Protein AF-A0A7V1Q3M1-F1 (afdb_monomer_lite)

Sequence (193 aa):
MKNIEKQFYQMLEDAEREVWDALPPSQAHRLATRLFGNLRRRFALLRSEQAWMHLLKHAQRALRPAVQNAVQFFAETGDVDSSYRAFRHAFEHPAQWEPVTLSFPDACEQAACMWWSTGCTVREAVSFVARSACVSERTVWRKLRKLRNAELPLLLRLIEEEVDYEPLGVWVELEGEMFYITPPLLEFLFALP

Secondary structure (DSSP, 8-state):
-HHHHHHHHHHHHHHHHHHHHHS-HHHHHHHHHHHHHHHHHHHHT---HHHHHHHHHHHHHHHHHHHHHHHHHHHHH--HHHHHHHHHHHHH-GGG---TTS-SSSHHHHHHHHHHHH---HHHHHHHHHHHTT--HHHHHHHHHHIIIIIHHHHHHHHHH-TT--TT-EEEEETTEEEEE-HHHHHHHHH--

Radius of gyration: 18.69 Å; chains: 1; bounding box: 34×44×52 Å

Structure (mmCIF, N/CA/C/O backbone):
data_AF-A0A7V1Q3M1-F1
#
_entry.id   AF-A0A7V1Q3M1-F1
#
loop_
_atom_site.group_PDB
_atom_site.id
_atom_site.type_symbol
_atom_site.label_atom_id
_atom_site.label_alt_id
_atom_site.label_comp_id
_atom_site.label_asym_id
_atom_site.label_entity_id
_atom_site.label_seq_id
_atom_site.pdbx_PDB_ins_code
_atom_site.Cartn_x
_atom_site.Cartn_y
_atom_site.Cartn_z
_atom_site.occupancy
_atom_site.B_iso_or_equiv
_atom_site.auth_seq_id
_atom_site.auth_comp_id
_atom_site.auth_asym_id
_atom_site.auth_atom_id
_atom_site.pdbx_PDB_model_num
ATOM 1 N N . MET A 1 1 ? 16.805 -7.221 -26.935 1.00 62.97 1 MET A N 1
ATOM 2 C CA . MET A 1 1 ? 15.458 -6.651 -26.655 1.00 62.97 1 MET A CA 1
ATOM 3 C C . MET A 1 1 ? 14.304 -7.663 -26.627 1.00 62.97 1 MET A C 1
ATOM 5 O O . MET A 1 1 ? 13.820 -7.903 -25.531 1.00 62.97 1 MET A O 1
ATOM 9 N N . LYS A 1 2 ? 13.875 -8.297 -27.739 1.00 73.50 2 LYS A N 1
ATOM 10 C CA . LYS A 1 2 ? 12.662 -9.169 -27.771 1.00 73.50 2 LYS A CA 1
ATOM 11 C C . LYS A 1 2 ? 12.605 -10.260 -26.684 1.00 73.50 2 LYS A C 1
ATOM 13 O O . LYS A 1 2 ? 11.534 -10.597 -26.197 1.00 73.50 2 LYS A O 1
ATOM 18 N N . ASN A 1 3 ? 13.756 -10.812 -26.299 1.00 84.25 3 ASN A N 1
ATO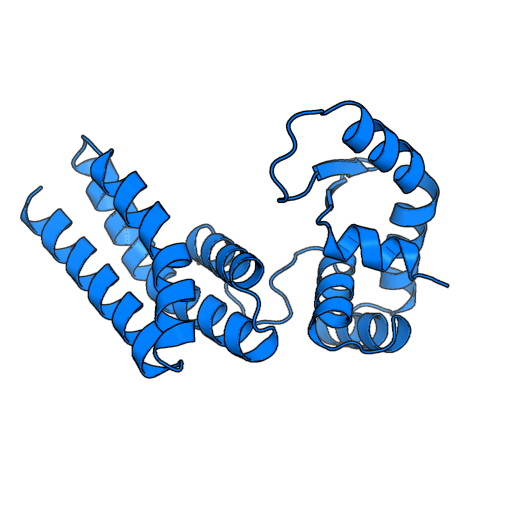M 19 C CA . ASN A 1 3 ? 13.828 -11.874 -25.292 1.00 84.25 3 ASN A CA 1
ATOM 20 C C . ASN A 1 3 ? 13.644 -11.349 -23.850 1.00 84.25 3 ASN A C 1
ATOM 22 O O . ASN A 1 3 ? 13.000 -12.001 -23.038 1.00 84.25 3 ASN A O 1
ATOM 26 N N . ILE A 1 4 ? 14.156 -10.148 -23.554 1.00 78.00 4 ILE A N 1
ATOM 27 C CA . ILE A 1 4 ? 14.012 -9.477 -22.246 1.00 78.00 4 ILE A CA 1
ATOM 28 C C . ILE A 1 4 ? 12.555 -9.066 -22.029 1.00 78.00 4 ILE A C 1
ATOM 30 O O . ILE A 1 4 ? 11.997 -9.274 -20.958 1.00 78.00 4 ILE A O 1
ATOM 34 N N . GLU A 1 5 ? 11.933 -8.533 -23.078 1.00 82.31 5 GLU A N 1
ATOM 35 C CA . GLU A 1 5 ? 10.519 -8.175 -23.087 1.00 82.31 5 GLU A CA 1
ATOM 36 C C . GLU A 1 5 ? 9.633 -9.399 -22.823 1.00 82.31 5 GLU A C 1
ATOM 38 O O . GLU A 1 5 ? 8.795 -9.373 -21.924 1.00 82.31 5 GLU A O 1
ATOM 43 N N . LYS A 1 6 ? 9.881 -10.511 -23.529 1.00 87.69 6 LYS A N 1
ATOM 44 C CA . LYS A 1 6 ? 9.151 -11.768 -23.319 1.00 87.69 6 LYS A CA 1
ATOM 45 C C . LYS A 1 6 ? 9.298 -12.297 -21.889 1.00 87.69 6 LYS A C 1
ATOM 47 O O . LYS A 1 6 ? 8.307 -12.698 -21.289 1.00 87.69 6 LYS A O 1
ATOM 52 N N . GLN A 1 7 ? 10.513 -12.290 -21.339 1.00 88.06 7 GLN A N 1
ATOM 53 C CA . GLN A 1 7 ? 10.755 -12.710 -19.954 1.00 88.06 7 GLN A CA 1
ATOM 54 C C . GLN A 1 7 ? 10.001 -11.835 -18.954 1.00 88.06 7 GLN A C 1
ATOM 56 O O . GLN A 1 7 ? 9.401 -12.345 -18.014 1.00 88.06 7 GLN A O 1
ATOM 61 N N . PHE A 1 8 ? 10.012 -10.522 -19.169 1.00 84.31 8 PHE A N 1
ATOM 62 C CA . PHE A 1 8 ? 9.339 -9.589 -18.286 1.00 84.31 8 PHE A CA 1
ATOM 63 C C . PHE A 1 8 ? 7.811 -9.771 -18.302 1.00 84.31 8 PHE A C 1
ATOM 65 O O . PHE A 1 8 ? 7.189 -9.840 -17.242 1.00 84.31 8 PHE A O 1
ATOM 72 N N . TYR A 1 9 ? 7.204 -9.899 -19.485 1.00 89.12 9 TYR A N 1
ATOM 73 C CA . TYR A 1 9 ? 5.763 -10.139 -19.582 1.00 89.12 9 TYR A CA 1
ATOM 74 C C . TYR A 1 9 ? 5.354 -11.488 -18.993 1.00 89.12 9 TYR A C 1
ATOM 76 O O . TYR A 1 9 ? 4.336 -11.539 -18.312 1.00 89.12 9 TYR A O 1
ATOM 84 N N . GLN A 1 10 ? 6.173 -12.535 -19.147 1.00 93.06 10 GLN A N 1
ATOM 85 C CA . GLN A 1 10 ? 5.924 -13.811 -18.472 1.00 93.06 10 GLN A CA 1
ATOM 86 C C . GLN A 1 10 ? 5.871 -13.637 -16.950 1.00 93.06 10 GLN A C 1
ATOM 88 O O . GLN A 1 10 ? 4.961 -14.138 -16.303 1.00 93.06 10 GLN A O 1
ATOM 93 N N . MET A 1 11 ? 6.801 -12.871 -16.373 1.00 87.81 11 MET A N 1
ATOM 94 C CA . MET A 1 11 ? 6.788 -12.607 -14.933 1.00 87.81 11 MET A CA 1
ATOM 95 C C . MET A 1 11 ? 5.564 -11.807 -14.485 1.00 87.81 11 MET A C 1
ATOM 97 O O . MET A 1 11 ? 5.060 -12.038 -13.389 1.00 87.81 11 MET A O 1
ATOM 101 N N . LEU A 1 12 ? 5.088 -10.863 -15.303 1.00 90.81 12 LEU A N 1
ATOM 102 C CA . LEU A 1 12 ? 3.836 -10.159 -15.023 1.00 90.81 12 LEU A CA 1
ATOM 103 C C . LEU A 1 12 ? 2.633 -11.098 -15.066 1.00 90.81 12 LEU A C 1
ATOM 105 O O . LEU A 1 12 ? 1.772 -10.983 -14.206 1.00 90.81 12 LEU A O 1
ATOM 109 N N . GLU A 1 13 ? 2.563 -11.995 -16.047 1.00 92.94 13 GLU A N 1
ATOM 110 C CA . GLU A 1 13 ? 1.482 -12.980 -16.155 1.00 92.94 13 GLU A CA 1
ATOM 111 C C . GLU A 1 13 ? 1.485 -13.950 -14.971 1.00 92.94 13 GLU A C 1
ATOM 113 O O . GLU A 1 13 ? 0.428 -14.233 -14.410 1.00 92.94 13 GLU A O 1
ATOM 118 N N . ASP A 1 14 ? 2.663 -14.415 -14.554 1.00 92.56 14 ASP A N 1
ATOM 119 C CA . ASP A 1 14 ? 2.804 -15.292 -13.392 1.00 92.56 14 ASP A CA 1
ATOM 120 C C . ASP A 1 14 ? 2.379 -14.564 -12.105 1.00 92.56 14 ASP A C 1
ATOM 122 O O . ASP A 1 14 ? 1.616 -15.107 -11.309 1.00 92.56 14 ASP A O 1
ATOM 126 N N . ALA A 1 15 ? 2.804 -13.309 -11.926 1.00 89.06 15 ALA A N 1
ATOM 127 C CA . ALA A 1 15 ? 2.428 -12.490 -10.774 1.00 89.06 15 ALA A CA 1
ATOM 128 C C . ALA A 1 15 ? 0.933 -12.119 -10.779 1.00 89.06 15 ALA A C 1
ATOM 130 O O . ALA A 1 15 ? 0.297 -12.058 -9.731 1.00 89.06 15 ALA A O 1
ATOM 131 N N . GLU A 1 16 ? 0.342 -11.898 -11.952 1.00 94.56 16 GLU A N 1
ATOM 132 C CA . GLU A 1 16 ? -1.096 -11.674 -12.090 1.00 94.56 16 GLU A CA 1
ATOM 133 C C . GLU A 1 16 ? -1.892 -12.934 -11.765 1.00 94.56 16 GLU A C 1
ATOM 135 O O . GLU A 1 16 ? -2.910 -12.841 -11.081 1.00 94.56 16 GLU A O 1
ATOM 140 N N . ARG A 1 17 ? -1.409 -14.114 -12.170 1.00 93.06 17 ARG A N 1
ATOM 141 C CA . ARG A 1 17 ? -2.026 -15.393 -11.803 1.00 93.06 17 ARG A CA 1
ATOM 142 C C . ARG A 1 17 ? -2.074 -15.589 -10.288 1.00 93.06 17 ARG A C 1
ATOM 144 O O . ARG A 1 17 ? -3.104 -16.023 -9.795 1.00 93.06 17 ARG A O 1
ATOM 151 N N . GLU A 1 18 ? -1.047 -15.170 -9.546 1.00 90.19 18 GLU A N 1
ATOM 152 C CA . GLU A 1 18 ? -1.084 -15.216 -8.074 1.00 90.19 18 GLU A CA 1
ATOM 153 C C . GLU A 1 18 ? -2.237 -14.389 -7.478 1.00 90.19 18 GLU A C 1
ATOM 155 O O . GLU A 1 18 ? -2.842 -14.806 -6.494 1.00 90.19 18 GLU A O 1
ATOM 160 N N . VAL A 1 19 ? -2.598 -13.254 -8.088 1.00 93.19 19 VAL A N 1
ATOM 161 C CA . VAL A 1 19 ? -3.770 -12.464 -7.664 1.00 93.19 19 VAL A CA 1
ATOM 162 C C . VAL A 1 19 ? -5.071 -13.231 -7.913 1.00 93.19 19 VAL A C 1
ATOM 164 O O . VAL A 1 19 ? -5.962 -13.226 -7.064 1.00 93.19 19 VAL A O 1
ATOM 167 N N . TRP A 1 20 ? -5.186 -13.888 -9.069 1.00 93.31 20 TRP A N 1
ATOM 168 C CA . TRP A 1 20 ? -6.364 -14.679 -9.439 1.00 93.31 20 TRP A CA 1
ATOM 169 C C . TRP A 1 20 ? -6.527 -15.947 -8.607 1.00 93.31 20 TRP A C 1
ATOM 171 O O . TRP A 1 20 ? -7.654 -16.311 -8.285 1.00 93.31 20 TRP A O 1
ATOM 181 N N . ASP A 1 21 ? -5.424 -16.592 -8.242 1.00 93.00 21 ASP A N 1
ATOM 182 C CA . ASP A 1 21 ? -5.441 -17.794 -7.411 1.00 93.00 21 ASP A CA 1
ATOM 183 C C . ASP A 1 21 ? -5.782 -17.463 -5.947 1.00 93.00 21 ASP A C 1
ATOM 185 O O . ASP A 1 21 ? -6.341 -18.297 -5.235 1.00 93.00 21 ASP A O 1
ATOM 189 N N . ALA A 1 22 ? -5.470 -16.244 -5.492 1.00 85.50 22 ALA A N 1
ATOM 190 C CA . ALA A 1 22 ? -5.673 -15.822 -4.108 1.00 85.50 22 ALA A CA 1
ATOM 191 C C . ALA A 1 22 ? -7.034 -15.164 -3.825 1.00 85.50 22 ALA A C 1
ATOM 193 O O . ALA A 1 22 ? -7.464 -15.142 -2.671 1.00 85.50 22 ALA A O 1
ATOM 194 N N . LEU A 1 23 ? -7.707 -14.602 -4.835 1.00 85.50 23 LEU A N 1
ATOM 195 C CA . LEU A 1 23 ? -8.918 -13.795 -4.650 1.00 85.50 23 LEU A CA 1
ATOM 196 C C . LEU A 1 23 ? -10.081 -14.259 -5.545 1.00 85.50 23 LEU A C 1
ATOM 198 O O . LEU A 1 23 ? -9.862 -14.752 -6.651 1.00 85.50 23 LEU A O 1
ATOM 202 N N . PRO A 1 24 ? -11.347 -14.031 -5.137 1.00 88.69 24 PRO A N 1
ATOM 203 C CA . PRO A 1 24 ? -12.505 -14.261 -5.997 1.00 88.69 24 PRO A CA 1
ATOM 204 C C . PRO A 1 24 ? -12.410 -13.491 -7.327 1.00 88.69 24 PRO A C 1
ATOM 206 O O . PRO A 1 24 ? -11.936 -12.350 -7.331 1.00 88.69 24 PRO A O 1
ATOM 209 N N . PRO A 1 25 ? -12.953 -14.018 -8.443 1.00 87.56 25 PRO A N 1
ATOM 210 C CA . PRO A 1 25 ? -12.740 -13.447 -9.775 1.00 87.56 25 PRO A CA 1
ATOM 211 C C . PRO A 1 25 ? -13.081 -11.955 -9.915 1.00 87.56 25 PRO A C 1
ATOM 213 O O . PRO A 1 25 ? -12.366 -11.204 -10.574 1.00 87.56 25 PRO A O 1
ATOM 216 N N . SER A 1 26 ? -14.161 -11.494 -9.278 1.00 85.94 26 SER A N 1
ATOM 217 C CA . SER A 1 26 ? -14.584 -10.089 -9.338 1.00 85.94 26 SER A CA 1
ATOM 218 C C . SER A 1 26 ? -13.622 -9.137 -8.619 1.00 85.94 26 SER A C 1
ATOM 220 O O . SER A 1 26 ? -13.460 -7.993 -9.044 1.00 85.94 26 SER A O 1
ATOM 222 N N . GLN A 1 27 ? -12.979 -9.598 -7.546 1.00 86.44 27 GLN A N 1
ATOM 223 C CA . GLN A 1 27 ? -12.009 -8.840 -6.760 1.00 86.44 27 GLN A CA 1
ATOM 224 C C . GLN A 1 27 ? -10.615 -8.913 -7.383 1.00 86.44 27 GLN A C 1
ATOM 226 O O . GLN A 1 27 ? -9.976 -7.878 -7.576 1.00 86.44 27 GLN A O 1
ATOM 231 N N . ALA A 1 28 ? -10.200 -10.116 -7.789 1.00 90.44 28 ALA A N 1
ATOM 232 C CA . ALA A 1 28 ? -8.959 -10.355 -8.511 1.00 90.44 28 ALA A CA 1
ATOM 233 C C . ALA A 1 28 ? -8.864 -9.468 -9.754 1.00 90.44 28 ALA A C 1
ATOM 235 O O . ALA A 1 28 ? -7.858 -8.792 -9.950 1.00 90.44 28 ALA A O 1
ATOM 236 N N . HIS A 1 29 ? -9.945 -9.375 -10.538 1.00 89.38 29 HIS A N 1
ATOM 237 C CA . HIS A 1 29 ? -9.992 -8.507 -11.711 1.00 89.38 29 HIS A CA 1
ATOM 238 C C . HIS A 1 29 ? -9.687 -7.038 -11.379 1.00 89.38 29 HIS A C 1
ATOM 240 O O . HIS A 1 29 ? -8.885 -6.394 -12.061 1.00 89.38 29 HIS A O 1
ATOM 246 N N . ARG A 1 30 ? -10.318 -6.503 -10.325 1.00 86.56 30 ARG A N 1
ATOM 247 C CA . ARG A 1 30 ? -10.146 -5.104 -9.902 1.00 86.56 30 ARG A CA 1
ATOM 248 C C . ARG A 1 30 ? -8.715 -4.844 -9.441 1.00 86.56 30 ARG A C 1
ATOM 250 O O . ARG A 1 30 ? -8.097 -3.883 -9.901 1.00 86.56 30 ARG A O 1
ATOM 257 N N . LEU A 1 31 ? -8.184 -5.717 -8.585 1.00 89.12 31 LEU A N 1
ATOM 258 C CA . LEU A 1 31 ? -6.837 -5.570 -8.045 1.00 89.12 31 LEU A CA 1
ATOM 259 C C . LEU A 1 31 ? -5.780 -5.739 -9.144 1.00 89.12 31 LEU A C 1
ATOM 261 O O . LEU A 1 31 ? -4.966 -4.840 -9.340 1.00 89.12 31 LEU A O 1
ATOM 265 N N . ALA A 1 32 ? -5.841 -6.813 -9.933 1.00 92.38 32 ALA A N 1
ATOM 266 C CA . ALA A 1 32 ? -4.909 -7.072 -11.032 1.00 92.38 32 ALA A CA 1
ATOM 267 C C . ALA A 1 32 ? -4.848 -5.904 -12.031 1.00 92.38 32 ALA A C 1
ATOM 269 O O . ALA A 1 32 ? -3.764 -5.442 -12.401 1.00 92.38 32 ALA A O 1
ATOM 270 N N . THR A 1 33 ? -6.006 -5.353 -12.403 1.00 89.06 33 THR A N 1
ATOM 271 C CA . THR A 1 33 ? -6.070 -4.185 -13.292 1.00 89.06 33 THR A CA 1
ATOM 272 C C . THR A 1 33 ? -5.310 -2.994 -12.706 1.00 89.06 33 THR A C 1
ATOM 274 O O . THR A 1 33 ? -4.552 -2.330 -13.423 1.00 89.06 33 THR A O 1
ATOM 277 N N . ARG A 1 34 ? -5.465 -2.737 -11.400 1.00 89.50 34 ARG A N 1
ATOM 278 C CA . ARG A 1 34 ? -4.785 -1.632 -10.717 1.00 89.50 34 ARG A CA 1
ATOM 279 C C . ARG A 1 34 ? -3.277 -1.861 -10.612 1.00 89.50 34 ARG A C 1
ATOM 281 O O . ARG A 1 34 ? -2.517 -0.964 -10.977 1.00 89.50 34 ARG A O 1
ATOM 288 N N . LEU A 1 35 ? -2.850 -3.049 -10.179 1.00 88.62 35 LEU A N 1
ATOM 289 C CA . LEU A 1 35 ? -1.436 -3.381 -9.968 1.00 88.62 35 LEU A CA 1
ATOM 290 C C . LEU A 1 35 ? -0.643 -3.383 -11.283 1.00 88.62 35 LEU A C 1
ATOM 292 O O . LEU A 1 35 ? 0.388 -2.717 -11.408 1.00 88.62 35 LEU A O 1
ATOM 296 N N . PHE A 1 36 ? -1.137 -4.096 -12.297 1.00 91.06 36 PHE A N 1
ATOM 297 C CA . PHE A 1 36 ? -0.354 -4.380 -13.502 1.00 91.06 36 PHE A CA 1
ATOM 298 C C . PHE A 1 36 ? -0.598 -3.386 -14.638 1.00 91.06 36 PHE A C 1
ATOM 300 O O . PHE A 1 36 ? 0.266 -3.217 -15.501 1.00 91.06 36 PHE A O 1
ATOM 307 N N . GLY A 1 37 ? -1.733 -2.678 -14.645 1.00 82.56 37 GLY A N 1
ATOM 308 C CA . GLY A 1 37 ? -2.061 -1.710 -15.694 1.00 82.56 37 GLY A CA 1
ATOM 309 C C . GLY A 1 37 ? -1.087 -0.527 -15.770 1.00 82.56 37 GLY A C 1
ATOM 310 O O . GLY A 1 37 ? -0.806 -0.021 -16.858 1.00 82.56 37 GLY A O 1
ATOM 311 N N . ASN A 1 38 ? -0.540 -0.074 -14.636 1.00 75.19 38 ASN A N 1
ATOM 312 C CA . ASN A 1 38 ? 0.490 0.972 -14.627 1.00 75.19 38 ASN A CA 1
ATOM 313 C C . ASN A 1 38 ? 1.846 0.423 -15.076 1.00 75.19 38 ASN A C 1
ATOM 315 O O . ASN A 1 38 ? 2.483 1.004 -15.954 1.00 75.19 38 ASN A O 1
ATOM 319 N N . LEU A 1 39 ? 2.236 -0.739 -14.543 1.00 76.94 39 LEU A N 1
ATOM 320 C CA . LEU A 1 39 ? 3.462 -1.419 -14.935 1.00 76.94 39 LEU A CA 1
ATOM 321 C C . LEU A 1 39 ? 3.506 -1.582 -16.454 1.00 76.94 39 LEU A C 1
ATOM 323 O O . LEU A 1 39 ? 4.359 -0.965 -17.088 1.00 76.94 39 LEU A O 1
ATOM 327 N N . ARG A 1 40 ? 2.532 -2.274 -17.061 1.00 80.88 40 ARG A N 1
ATOM 328 C CA . ARG A 1 40 ? 2.445 -2.483 -18.522 1.00 80.88 40 ARG A CA 1
ATOM 329 C C . ARG A 1 40 ? 2.600 -1.185 -19.329 1.00 80.88 40 ARG A C 1
ATOM 331 O O . ARG A 1 40 ? 3.330 -1.166 -20.318 1.00 80.88 40 ARG A O 1
ATOM 338 N N . ARG A 1 41 ? 1.983 -0.083 -18.883 1.00 74.06 41 ARG A N 1
ATOM 339 C CA . ARG A 1 41 ? 2.121 1.239 -19.523 1.00 74.06 41 ARG A CA 1
ATOM 340 C C . ARG A 1 41 ? 3.532 1.810 -19.407 1.00 74.06 41 ARG A C 1
ATOM 342 O O . ARG A 1 41 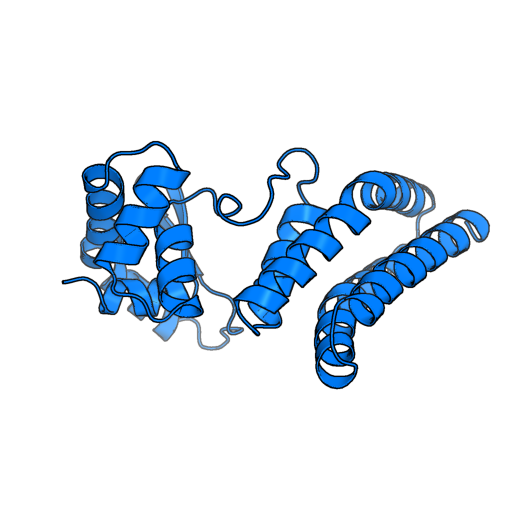? 4.071 2.267 -20.409 1.00 74.06 41 ARG A O 1
ATOM 349 N N . ARG A 1 42 ? 4.158 1.748 -18.228 1.00 64.94 42 ARG A N 1
ATOM 350 C CA . ARG A 1 42 ? 5.562 2.156 -18.043 1.00 64.94 42 ARG A CA 1
ATOM 351 C C . ARG A 1 42 ? 6.506 1.347 -18.940 1.00 64.94 42 ARG A C 1
ATOM 353 O O . ARG A 1 42 ? 7.410 1.932 -19.529 1.00 64.94 42 ARG A O 1
ATOM 360 N N . PHE A 1 43 ? 6.265 0.045 -19.111 1.00 69.25 43 PHE A N 1
ATOM 361 C CA . PHE A 1 43 ? 7.077 -0.822 -19.978 1.00 69.25 43 PHE A CA 1
ATOM 362 C C . PHE A 1 43 ? 6.964 -0.477 -21.459 1.00 69.25 43 PHE A C 1
ATOM 364 O O . PHE A 1 43 ? 7.986 -0.390 -22.137 1.00 69.25 43 PHE A O 1
ATOM 371 N N . ALA A 1 44 ? 5.752 -0.213 -21.955 1.00 69.31 44 ALA A N 1
ATOM 372 C CA . ALA A 1 44 ? 5.530 0.170 -23.351 1.00 69.31 44 ALA A CA 1
ATOM 373 C C . ALA A 1 44 ? 6.275 1.461 -23.754 1.00 69.31 44 ALA A C 1
ATOM 375 O O . ALA A 1 44 ? 6.530 1.700 -24.936 1.00 69.31 44 ALA A O 1
ATOM 376 N N . LEU A 1 45 ? 6.643 2.289 -22.773 1.00 70.50 45 LEU A N 1
ATOM 377 C CA . LEU A 1 45 ? 7.358 3.546 -22.976 1.00 70.50 45 LEU A CA 1
ATOM 378 C C . LEU A 1 45 ? 8.890 3.396 -22.930 1.00 70.50 45 LEU A C 1
ATOM 380 O O . LEU A 1 45 ? 9.594 4.323 -23.335 1.00 70.50 45 LEU A O 1
ATOM 384 N N . LEU A 1 46 ? 9.433 2.251 -22.496 1.00 71.75 46 LEU A N 1
ATOM 385 C CA . LEU A 1 46 ? 10.881 2.037 -22.427 1.00 71.75 46 LEU A CA 1
ATOM 386 C C . LEU A 1 46 ? 11.487 1.784 -23.809 1.00 71.75 46 LEU A C 1
ATOM 388 O O . LEU A 1 46 ? 11.189 0.796 -24.480 1.00 71.75 46 LEU A O 1
ATOM 392 N N . ARG A 1 47 ? 12.405 2.667 -24.214 1.00 67.75 47 ARG A N 1
ATOM 393 C CA . ARG A 1 47 ? 13.054 2.627 -25.535 1.00 67.75 47 ARG A CA 1
ATOM 394 C C . ARG A 1 47 ? 14.474 2.059 -25.530 1.00 67.75 47 ARG A C 1
ATOM 396 O O . ARG A 1 47 ? 14.992 1.774 -26.603 1.00 67.75 47 ARG A O 1
ATOM 403 N N . SER A 1 48 ? 15.105 1.886 -24.364 1.00 76.50 48 SER A N 1
ATOM 404 C CA . SER A 1 48 ? 16.500 1.432 -24.264 1.00 76.50 48 SER A CA 1
ATOM 405 C C . SER A 1 48 ? 16.632 0.048 -23.627 1.00 76.50 48 SER A C 1
ATOM 407 O O . SER A 1 48 ? 15.974 -0.278 -22.639 1.00 76.50 48 SER A O 1
ATOM 409 N N . GLU A 1 49 ? 17.531 -0.773 -24.172 1.00 73.19 49 GLU A N 1
ATOM 410 C CA . GLU A 1 49 ? 17.800 -2.127 -23.674 1.00 73.19 49 GLU A CA 1
ATOM 411 C C . GLU A 1 49 ? 18.358 -2.135 -22.241 1.00 73.19 49 GLU A C 1
ATOM 413 O O . GLU A 1 49 ? 18.027 -3.018 -21.453 1.00 73.19 49 GLU A O 1
ATOM 418 N N . GLN A 1 50 ? 19.139 -1.119 -21.861 1.00 68.31 50 GLN A N 1
ATOM 419 C CA . GLN A 1 50 ? 19.636 -0.965 -20.491 1.00 68.31 50 GLN A CA 1
ATOM 420 C C . GLN A 1 50 ? 18.512 -0.701 -19.484 1.00 68.31 50 GLN A C 1
ATOM 422 O O . GLN A 1 50 ? 18.515 -1.310 -18.415 1.00 68.31 50 GLN A O 1
ATOM 427 N N . ALA A 1 51 ? 17.530 0.143 -19.823 1.00 68.44 51 ALA A N 1
ATOM 428 C CA . ALA A 1 51 ? 16.376 0.375 -18.955 1.00 68.44 51 ALA A CA 1
ATOM 429 C C . ALA A 1 51 ? 15.530 -0.899 -18.807 1.00 68.44 51 ALA A C 1
ATOM 431 O O . ALA A 1 51 ? 15.125 -1.243 -17.698 1.00 68.44 51 ALA A O 1
ATOM 432 N N . TRP A 1 52 ? 15.353 -1.647 -19.900 1.00 72.81 52 TRP A N 1
ATOM 433 C CA . TRP A 1 52 ? 14.709 -2.962 -19.886 1.00 72.81 52 TRP A CA 1
ATOM 434 C C . TRP A 1 52 ? 15.433 -3.964 -18.979 1.00 72.81 52 TRP A C 1
ATOM 436 O O . TRP A 1 52 ? 14.798 -4.604 -18.145 1.00 72.81 52 TRP A O 1
ATOM 446 N N . MET A 1 53 ? 16.759 -4.086 -19.087 1.00 71.19 53 MET A N 1
ATOM 447 C CA . MET A 1 53 ? 17.540 -4.984 -18.227 1.00 71.19 53 MET A CA 1
ATOM 448 C C . MET A 1 53 ? 17.510 -4.569 -16.755 1.00 71.19 53 MET A C 1
ATOM 450 O O . MET A 1 53 ? 17.409 -5.429 -15.880 1.00 71.19 53 MET A O 1
ATOM 454 N N . HIS A 1 54 ? 17.628 -3.269 -16.474 1.00 72.19 54 HIS A N 1
ATOM 455 C CA . HIS A 1 54 ? 17.574 -2.753 -15.109 1.00 72.19 54 HIS A CA 1
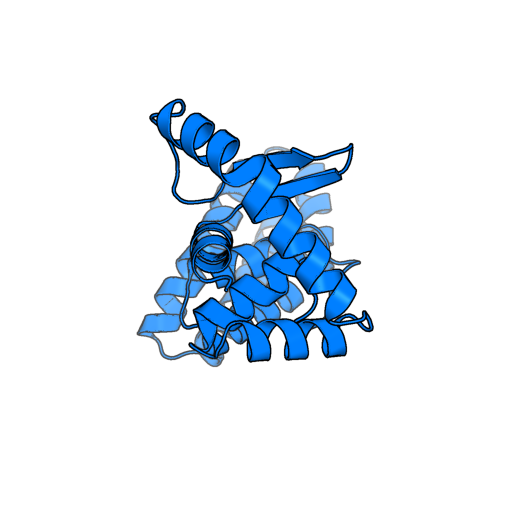ATOM 456 C C . HIS A 1 54 ? 16.227 -3.085 -14.466 1.00 72.19 54 HIS A C 1
ATOM 458 O O . HIS A 1 54 ? 16.169 -3.625 -13.361 1.00 72.19 54 HIS A O 1
ATOM 464 N N . LEU A 1 55 ? 15.143 -2.832 -15.196 1.00 69.56 55 LEU A N 1
ATOM 465 C CA . LEU A 1 55 ? 13.801 -3.067 -14.700 1.00 69.56 55 LEU A CA 1
ATOM 466 C C . LEU A 1 55 ? 13.462 -4.558 -14.598 1.00 69.56 55 LEU A C 1
ATOM 468 O O . LEU A 1 55 ? 12.825 -4.951 -13.627 1.00 69.56 55 LEU A O 1
ATOM 472 N N . LEU A 1 56 ? 13.951 -5.405 -15.512 1.00 73.62 56 LEU A N 1
ATOM 473 C CA . LEU A 1 56 ? 13.832 -6.861 -15.387 1.00 73.62 56 LEU A CA 1
ATOM 474 C C . LEU A 1 56 ? 14.510 -7.363 -14.102 1.00 73.62 56 LEU A C 1
ATOM 476 O O . LEU A 1 56 ? 13.896 -8.102 -13.338 1.00 73.62 56 LEU A O 1
ATOM 480 N N . LYS A 1 57 ? 15.745 -6.926 -13.817 1.00 71.94 57 LYS A N 1
ATOM 481 C CA . LYS A 1 57 ? 16.458 -7.298 -12.579 1.00 71.94 57 LYS A CA 1
ATOM 482 C C . LYS A 1 57 ? 15.731 -6.824 -11.322 1.00 71.94 57 LYS A C 1
ATOM 484 O O . LYS A 1 57 ? 15.717 -7.531 -10.317 1.00 71.94 57 LYS A O 1
ATOM 489 N N . HIS A 1 58 ? 15.149 -5.630 -11.370 1.00 71.44 58 HIS A N 1
ATOM 490 C CA . HIS A 1 58 ? 14.362 -5.087 -10.269 1.00 71.44 58 HIS A CA 1
ATOM 491 C C . HIS A 1 58 ? 13.071 -5.891 -10.057 1.00 71.44 58 HIS A C 1
ATOM 493 O O . HIS A 1 58 ? 12.825 -6.375 -8.955 1.00 71.44 58 HIS A O 1
ATOM 499 N N . ALA A 1 59 ? 12.312 -6.152 -11.124 1.00 69.50 59 ALA A N 1
ATOM 500 C CA . ALA A 1 59 ? 11.100 -6.961 -11.076 1.00 69.50 59 ALA A CA 1
ATOM 501 C C . ALA A 1 59 ? 11.367 -8.392 -10.582 1.00 69.50 59 ALA A C 1
ATOM 503 O O . ALA A 1 59 ? 10.567 -8.924 -9.820 1.00 69.50 59 ALA A O 1
ATOM 504 N N . GLN A 1 60 ? 12.510 -8.994 -10.936 1.00 76.69 60 GLN A N 1
ATOM 505 C CA . GLN A 1 60 ? 12.897 -10.336 -10.465 1.00 76.69 60 GLN A CA 1
ATOM 506 C C . GLN A 1 60 ? 13.022 -10.414 -8.945 1.00 76.69 60 GLN A C 1
ATOM 508 O O . GLN A 1 60 ? 12.834 -11.480 -8.370 1.00 76.69 60 GLN A O 1
ATOM 513 N N . ARG A 1 61 ? 13.333 -9.289 -8.301 1.00 69.25 61 ARG A N 1
ATOM 514 C CA . ARG A 1 61 ? 13.471 -9.194 -6.848 1.00 69.25 61 ARG A CA 1
ATOM 515 C C . ARG A 1 61 ? 12.183 -8.733 -6.176 1.00 69.25 61 ARG A C 1
ATOM 517 O O . ARG A 1 61 ? 11.868 -9.216 -5.099 1.00 69.25 61 ARG A O 1
ATOM 524 N N . ALA A 1 62 ? 11.470 -7.799 -6.799 1.00 72.12 62 ALA A N 1
ATOM 525 C CA . ALA A 1 62 ? 10.445 -7.007 -6.127 1.00 72.12 62 ALA A CA 1
ATOM 526 C C . ALA A 1 62 ? 9.006 -7.395 -6.485 1.00 72.12 62 ALA A C 1
ATOM 528 O O . ALA A 1 62 ? 8.105 -7.215 -5.675 1.00 72.12 62 ALA A O 1
ATOM 529 N N . LEU A 1 63 ? 8.770 -7.927 -7.691 1.00 78.31 63 LEU A N 1
ATOM 530 C CA . LEU A 1 63 ? 7.417 -8.064 -8.235 1.00 78.31 63 LEU A CA 1
ATOM 531 C C . LEU A 1 63 ? 6.553 -9.018 -7.414 1.00 78.31 63 LEU A C 1
ATOM 533 O O . LEU A 1 63 ? 5.462 -8.654 -6.989 1.00 78.31 63 LEU A O 1
ATOM 537 N N . ARG A 1 64 ? 7.052 -10.232 -7.184 1.00 79.75 64 ARG A N 1
ATOM 538 C CA . ARG A 1 64 ? 6.307 -11.269 -6.472 1.00 79.75 64 ARG A CA 1
ATOM 539 C C . ARG A 1 64 ? 6.033 -10.892 -5.004 1.00 79.75 64 ARG A C 1
ATOM 541 O O . ARG A 1 64 ? 4.867 -10.922 -4.621 1.00 79.75 64 ARG A O 1
ATOM 548 N N . PRO A 1 65 ? 7.025 -10.444 -4.204 1.00 70.12 65 PRO A N 1
ATOM 549 C CA . PRO A 1 65 ? 6.768 -9.957 -2.844 1.00 70.12 65 PRO A CA 1
ATOM 550 C C . PRO A 1 65 ? 5.788 -8.777 -2.792 1.00 70.12 65 PRO A C 1
ATOM 552 O O . PRO A 1 65 ? 4.945 -8.710 -1.900 1.00 70.12 65 PRO A O 1
ATOM 555 N N . ALA A 1 66 ? 5.862 -7.863 -3.765 1.00 78.88 66 ALA A N 1
ATOM 556 C CA . ALA A 1 66 ? 4.940 -6.739 -3.856 1.00 78.88 66 ALA A CA 1
ATOM 557 C C . ALA A 1 66 ? 3.502 -7.190 -4.128 1.00 78.88 66 ALA A C 1
ATOM 559 O O . ALA A 1 66 ? 2.579 -6.680 -3.495 1.00 78.88 66 ALA A O 1
ATOM 560 N N . VAL A 1 67 ? 3.298 -8.156 -5.033 1.00 86.12 67 VAL A N 1
ATOM 561 C CA . VAL A 1 67 ? 1.971 -8.739 -5.285 1.00 86.12 67 VAL A CA 1
ATOM 562 C C . VAL A 1 67 ? 1.429 -9.419 -4.037 1.00 86.12 67 VAL A C 1
ATOM 564 O O . VAL A 1 67 ? 0.285 -9.173 -3.674 1.00 86.12 67 VAL A O 1
ATOM 567 N N . GLN A 1 68 ? 2.242 -10.225 -3.356 1.00 79.69 68 GLN A N 1
ATOM 568 C CA . GLN A 1 68 ? 1.825 -10.909 -2.131 1.00 79.69 68 GLN A CA 1
ATOM 569 C C . GLN A 1 68 ? 1.389 -9.915 -1.053 1.00 79.69 68 GLN A C 1
ATOM 571 O O . GLN A 1 68 ? 0.341 -10.098 -0.441 1.00 79.69 68 GLN A O 1
ATOM 576 N N . ASN A 1 69 ? 2.145 -8.827 -0.888 1.00 73.50 69 ASN A N 1
ATOM 577 C CA . ASN A 1 69 ? 1.798 -7.743 0.025 1.00 73.50 69 ASN A CA 1
ATOM 578 C C . ASN A 1 69 ? 0.454 -7.100 -0.359 1.00 73.50 69 ASN A C 1
ATOM 580 O O . ASN A 1 69 ? -0.451 -6.997 0.460 1.00 73.50 69 ASN A O 1
ATOM 584 N N . ALA A 1 70 ? 0.280 -6.757 -1.634 1.00 82.75 70 ALA A N 1
ATOM 585 C CA . ALA A 1 70 ? -0.954 -6.163 -2.136 1.00 82.75 70 ALA A CA 1
ATOM 586 C C . ALA A 1 70 ? -2.175 -7.070 -1.952 1.00 82.75 70 ALA A C 1
ATOM 588 O O . ALA A 1 70 ? -3.237 -6.602 -1.564 1.00 82.75 70 ALA A O 1
ATOM 589 N N . VAL A 1 71 ? -2.032 -8.364 -2.236 1.00 83.44 71 VAL A N 1
ATOM 590 C CA . VAL A 1 71 ? -3.099 -9.360 -2.090 1.00 83.44 71 VAL A CA 1
ATOM 591 C C . VAL A 1 71 ? -3.468 -9.545 -0.626 1.00 83.44 71 VAL A C 1
ATOM 593 O O . VAL A 1 71 ? -4.653 -9.568 -0.304 1.00 83.44 71 VAL A O 1
ATOM 596 N N . GLN A 1 72 ? -2.476 -9.644 0.259 1.00 74.56 72 GLN A N 1
ATOM 597 C CA . GLN A 1 72 ? -2.713 -9.752 1.693 1.00 74.56 72 GLN A CA 1
ATOM 598 C C . GLN A 1 72 ? -3.420 -8.500 2.222 1.00 74.56 72 GLN A C 1
ATOM 600 O O . GLN A 1 72 ? -4.464 -8.603 2.860 1.00 74.56 72 GLN A O 1
ATOM 605 N N . PHE A 1 73 ? -2.905 -7.319 1.879 1.00 73.81 73 PHE A N 1
ATOM 606 C CA . PHE A 1 73 ? -3.511 -6.047 2.254 1.00 73.81 73 PHE A CA 1
ATOM 607 C C . PHE A 1 73 ? -4.949 -5.939 1.729 1.00 73.81 73 PHE A C 1
ATOM 609 O O . PHE A 1 73 ? -5.852 -5.490 2.435 1.00 73.81 73 PHE A O 1
ATOM 616 N N . PHE A 1 74 ? -5.195 -6.403 0.505 1.00 79.19 74 PHE A N 1
ATOM 617 C CA . PHE A 1 74 ? -6.529 -6.421 -0.079 1.00 79.19 74 PHE A CA 1
ATOM 618 C C . PHE A 1 74 ? -7.466 -7.389 0.646 1.00 79.19 74 PHE A C 1
ATOM 620 O O . PHE A 1 74 ? -8.627 -7.061 0.865 1.00 79.19 74 PHE A O 1
ATOM 627 N N . ALA A 1 75 ? -6.984 -8.568 1.037 1.00 69.38 75 ALA A N 1
ATOM 628 C CA . ALA A 1 75 ? -7.772 -9.532 1.798 1.00 69.38 75 ALA A CA 1
ATOM 629 C C . ALA A 1 75 ? -8.164 -8.995 3.186 1.00 69.38 75 ALA A C 1
ATOM 631 O O . ALA A 1 75 ? -9.246 -9.309 3.678 1.00 69.38 75 ALA A O 1
ATOM 632 N N . GLU A 1 76 ? -7.309 -8.169 3.792 1.00 65.38 76 GLU A N 1
ATOM 633 C CA . GLU A 1 76 ? -7.541 -7.555 5.103 1.00 65.38 76 GLU A CA 1
ATOM 634 C C . GLU A 1 76 ? -8.427 -6.299 5.030 1.00 65.38 76 GLU A C 1
ATOM 636 O O . GLU A 1 76 ? -9.224 -6.064 5.934 1.00 65.38 76 GLU A O 1
ATOM 641 N N . THR A 1 77 ? -8.311 -5.494 3.967 1.00 58.81 77 THR A N 1
ATOM 642 C CA . THR A 1 77 ? -8.961 -4.167 3.880 1.00 58.81 77 THR A CA 1
ATOM 643 C C . THR A 1 77 ? -10.094 -4.072 2.861 1.00 58.81 77 THR A C 1
ATOM 645 O O . THR A 1 77 ? -10.929 -3.177 2.944 1.00 58.81 77 THR A O 1
ATOM 648 N N . GLY A 1 78 ? -10.118 -4.950 1.858 1.00 67.75 78 GLY A N 1
ATOM 649 C CA . GLY A 1 78 ? -11.002 -4.852 0.695 1.00 67.75 78 GLY A CA 1
ATOM 650 C C . GLY A 1 78 ? -10.739 -3.645 -0.219 1.00 67.75 78 GLY A C 1
ATOM 651 O O . GLY A 1 78 ? -11.465 -3.466 -1.202 1.00 67.75 78 GLY A O 1
ATOM 652 N N . ASP A 1 79 ? -9.721 -2.825 0.070 1.00 76.62 79 ASP A N 1
ATOM 653 C CA . ASP A 1 79 ? -9.465 -1.562 -0.620 1.00 76.62 79 ASP A CA 1
ATOM 654 C C . ASP A 1 79 ? -8.385 -1.705 -1.701 1.00 76.62 79 ASP A C 1
ATOM 656 O O . ASP A 1 79 ? -7.221 -2.033 -1.445 1.00 76.62 79 ASP A O 1
ATOM 660 N N . VAL A 1 80 ? -8.777 -1.452 -2.950 1.00 77.50 80 VAL A N 1
ATOM 661 C CA . VAL A 1 80 ? -7.913 -1.634 -4.127 1.00 77.50 80 VAL A CA 1
ATOM 662 C C . VAL A 1 80 ? -6.773 -0.614 -4.151 1.00 77.50 80 VAL A C 1
ATOM 664 O O . VAL A 1 80 ? -5.656 -0.948 -4.554 1.00 77.50 80 VAL A O 1
ATOM 667 N N . ASP A 1 81 ? -7.030 0.626 -3.738 1.00 74.81 81 ASP A N 1
ATOM 668 C CA . ASP A 1 81 ? -6.049 1.705 -3.844 1.00 74.81 81 ASP A CA 1
ATOM 669 C C . ASP A 1 81 ? -4.960 1.604 -2.780 1.00 74.81 81 ASP A C 1
ATOM 671 O O . ASP A 1 81 ? -3.781 1.788 -3.083 1.00 74.81 81 ASP A O 1
ATOM 675 N N . SER A 1 82 ? -5.322 1.235 -1.561 1.00 66.88 82 SER A N 1
ATOM 676 C CA . SER A 1 82 ? -4.392 1.000 -0.461 1.00 66.88 82 SER A CA 1
ATOM 677 C C . SER A 1 82 ? -3.526 -0.228 -0.733 1.00 66.88 82 SER A C 1
ATOM 679 O O . SER A 1 82 ? -2.304 -0.167 -0.600 1.00 66.88 82 SER A O 1
ATOM 681 N N . SER A 1 83 ? -4.121 -1.291 -1.277 1.00 73.75 83 SER A N 1
ATOM 682 C CA . SER A 1 83 ? -3.382 -2.470 -1.747 1.00 73.75 83 SER A CA 1
ATOM 683 C C . SER A 1 83 ? -2.398 -2.128 -2.868 1.00 73.75 83 SER A C 1
ATOM 685 O O . SER A 1 83 ? -1.270 -2.617 -2.898 1.00 73.75 83 SER A O 1
ATOM 687 N N . TYR A 1 84 ? -2.785 -1.234 -3.780 1.00 80.25 84 TYR A N 1
ATOM 688 C CA . TYR A 1 84 ? -1.895 -0.729 -4.823 1.00 80.25 84 TYR A CA 1
ATOM 689 C C . TYR A 1 84 ? -0.767 0.162 -4.281 1.00 80.25 84 TYR A C 1
ATOM 691 O O . TYR A 1 84 ? 0.345 0.137 -4.816 1.00 80.25 84 TYR A O 1
ATOM 699 N N . ARG A 1 85 ? -1.003 0.930 -3.214 1.00 71.69 85 ARG A N 1
ATOM 700 C CA . ARG A 1 85 ? 0.063 1.682 -2.530 1.00 71.69 85 ARG A CA 1
ATOM 701 C C . ARG A 1 85 ? 1.060 0.733 -1.868 1.00 71.69 85 ARG A C 1
ATOM 703 O O . ARG A 1 85 ? 2.259 0.897 -2.083 1.00 71.69 85 ARG A O 1
ATOM 710 N N . ALA A 1 86 ? 0.574 -0.289 -1.162 1.00 66.06 86 ALA A N 1
ATOM 711 C CA . ALA A 1 86 ? 1.407 -1.332 -0.563 1.00 66.06 86 ALA A CA 1
ATOM 712 C C . ALA A 1 86 ? 2.242 -2.064 -1.627 1.00 66.06 86 ALA A C 1
ATOM 714 O O . ALA A 1 86 ? 3.458 -2.212 -1.480 1.00 66.06 86 ALA A O 1
ATOM 715 N N . PHE A 1 87 ? 1.613 -2.416 -2.754 1.00 84.56 87 PHE A N 1
ATOM 716 C CA . PHE A 1 87 ? 2.292 -2.951 -3.932 1.00 84.56 87 PHE A CA 1
ATOM 717 C C . PHE A 1 87 ? 3.419 -2.035 -4.410 1.00 84.56 87 PHE A C 1
ATOM 719 O O . PHE A 1 87 ? 4.560 -2.470 -4.540 1.00 84.56 87 PHE A O 1
ATOM 726 N N . ARG A 1 88 ? 3.114 -0.762 -4.695 1.00 79.44 88 ARG A N 1
ATOM 727 C CA . ARG A 1 88 ? 4.100 0.185 -5.229 1.00 79.44 88 ARG A CA 1
ATOM 728 C C . ARG A 1 88 ? 5.272 0.367 -4.286 1.00 79.44 88 ARG A C 1
ATOM 730 O O . ARG A 1 88 ? 6.404 0.361 -4.753 1.00 79.44 88 ARG A O 1
ATOM 737 N N . HIS A 1 89 ? 5.002 0.499 -2.995 1.00 69.94 89 HIS A N 1
ATOM 738 C CA . HIS A 1 89 ? 6.042 0.673 -1.996 1.00 69.94 89 HIS A CA 1
ATOM 739 C C . HIS A 1 89 ? 6.979 -0.542 -1.952 1.00 69.94 89 HIS A C 1
ATOM 741 O O . HIS A 1 89 ? 8.190 -0.394 -2.107 1.00 69.94 89 HIS A O 1
ATOM 747 N N . ALA A 1 90 ? 6.420 -1.752 -1.854 1.00 70.12 90 ALA A N 1
ATOM 748 C CA . ALA A 1 90 ? 7.199 -2.990 -1.866 1.00 70.12 90 ALA A CA 1
ATOM 749 C C . ALA A 1 90 ? 7.943 -3.210 -3.196 1.00 70.12 90 ALA A C 1
ATOM 751 O O . ALA A 1 90 ? 9.045 -3.761 -3.210 1.00 70.12 90 ALA A O 1
ATOM 752 N N . PHE A 1 91 ? 7.361 -2.762 -4.312 1.00 74.88 91 PHE A N 1
ATOM 753 C CA . PHE A 1 91 ? 7.995 -2.838 -5.621 1.00 74.88 91 PHE A CA 1
ATOM 754 C C . PHE A 1 91 ? 9.186 -1.879 -5.715 1.00 74.88 91 PHE A C 1
ATOM 756 O O . PHE A 1 91 ? 10.270 -2.307 -6.084 1.00 74.88 91 PHE A O 1
ATOM 763 N N . GLU A 1 92 ? 9.013 -0.607 -5.348 1.00 73.38 92 GLU A N 1
ATOM 764 C CA . GLU A 1 92 ? 10.037 0.442 -5.456 1.00 73.38 92 GLU A CA 1
ATOM 765 C C . GLU A 1 92 ? 11.172 0.262 -4.428 1.00 73.38 92 GLU A C 1
ATOM 767 O O . GLU A 1 92 ? 12.329 0.575 -4.728 1.00 73.38 92 GLU A O 1
ATOM 772 N N . HIS A 1 93 ? 10.879 -0.333 -3.265 1.00 65.38 93 HIS A N 1
ATOM 773 C CA . HIS A 1 93 ? 11.820 -0.516 -2.154 1.00 65.38 93 HIS A CA 1
ATOM 774 C C . HIS A 1 93 ? 11.970 -1.989 -1.708 1.00 65.38 93 HIS A C 1
ATOM 776 O O . HIS A 1 93 ? 11.732 -2.325 -0.548 1.00 65.38 93 HIS A O 1
ATOM 782 N N . PRO A 1 94 ? 12.456 -2.899 -2.575 1.00 54.34 94 PRO A N 1
ATOM 783 C CA . PRO A 1 94 ? 12.474 -4.338 -2.290 1.00 54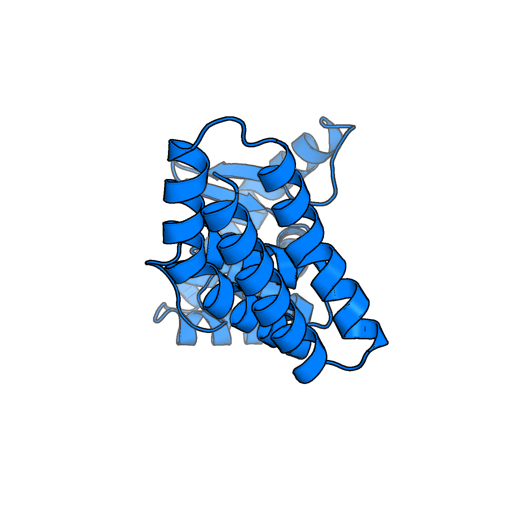.34 94 PRO A CA 1
ATOM 784 C C . PRO A 1 94 ? 13.416 -4.756 -1.151 1.00 54.34 94 PRO A C 1
ATOM 786 O O . PRO A 1 94 ? 13.267 -5.840 -0.599 1.00 54.34 94 PRO A O 1
ATOM 789 N N . ALA A 1 95 ? 14.400 -3.921 -0.799 1.00 45.03 95 ALA A N 1
ATOM 790 C CA . ALA A 1 95 ? 15.307 -4.171 0.326 1.00 45.03 95 ALA A CA 1
ATOM 791 C C . ALA A 1 95 ? 14.690 -3.831 1.698 1.00 45.03 95 ALA A C 1
ATOM 793 O O . ALA A 1 95 ? 15.306 -4.117 2.718 1.00 45.03 95 ALA A O 1
ATOM 794 N N . GLN A 1 96 ? 13.508 -3.208 1.716 1.00 41.62 96 GLN A N 1
ATOM 795 C CA . GLN A 1 96 ? 12.791 -2.755 2.915 1.00 41.62 96 GLN A CA 1
ATOM 796 C C . GLN A 1 96 ? 11.495 -3.558 3.136 1.00 41.62 96 GLN A C 1
ATOM 798 O O . GLN A 1 96 ? 10.580 -3.106 3.816 1.00 41.62 96 GLN A O 1
ATOM 803 N N . TRP A 1 97 ? 11.387 -4.739 2.521 1.00 40.06 97 TRP A N 1
ATOM 804 C CA . TRP A 1 97 ? 10.185 -5.562 2.574 1.00 40.06 97 TRP A CA 1
ATOM 805 C C . TRP A 1 97 ? 10.046 -6.297 3.917 1.00 40.06 97 TRP A C 1
ATOM 807 O O . TRP A 1 97 ? 10.842 -7.183 4.224 1.00 40.06 97 TRP A O 1
ATOM 817 N N . GLU A 1 98 ? 8.986 -5.972 4.662 1.00 41.06 98 GLU A N 1
ATOM 818 C CA . GLU A 1 98 ? 8.437 -6.768 5.768 1.00 41.06 98 GLU A CA 1
ATOM 819 C C . GLU A 1 98 ? 6.916 -6.968 5.566 1.00 41.06 98 GLU A C 1
ATOM 821 O O . GLU A 1 98 ? 6.256 -6.060 5.044 1.00 41.06 98 GLU A O 1
ATOM 826 N N . PRO A 1 99 ? 6.336 -8.133 5.931 1.00 36.34 99 PRO A N 1
ATOM 827 C CA . PRO A 1 99 ? 4.908 -8.405 5.752 1.00 36.34 99 PRO A CA 1
ATOM 828 C C . PRO A 1 99 ? 4.037 -7.488 6.627 1.00 36.34 99 PRO A C 1
ATOM 830 O O . PRO A 1 99 ? 4.390 -7.182 7.766 1.00 36.34 99 PRO A O 1
ATOM 833 N N . VAL A 1 100 ? 2.898 -7.070 6.067 1.00 46.16 100 VAL A N 1
ATOM 834 C CA . VAL A 1 100 ? 1.950 -6.038 6.537 1.00 46.16 100 VAL A CA 1
ATOM 835 C C . VAL A 1 100 ? 1.741 -6.071 8.051 1.00 46.16 100 VAL A C 1
ATOM 837 O O . VAL A 1 100 ? 1.141 -6.979 8.615 1.00 46.16 100 VAL A O 1
ATOM 840 N N . THR A 1 101 ? 2.388 -5.149 8.755 1.00 39.88 101 THR A N 1
ATOM 841 C CA . THR A 1 101 ? 1.759 -3.999 9.444 1.00 39.88 101 THR A CA 1
ATOM 842 C C . THR A 1 101 ? 2.755 -2.840 9.625 1.00 39.88 101 THR A C 1
ATOM 844 O O . THR A 1 101 ? 2.417 -1.797 10.178 1.00 39.88 101 THR A O 1
ATOM 847 N N . LEU A 1 102 ? 3.979 -3.005 9.110 1.00 38.84 102 LEU A N 1
ATOM 848 C CA . LEU A 1 102 ? 5.140 -2.138 9.350 1.00 38.84 102 LEU A CA 1
ATOM 849 C C . LEU A 1 102 ? 5.555 -1.293 8.130 1.00 38.84 102 LEU A C 1
ATOM 851 O O . LEU A 1 102 ? 6.547 -0.576 8.185 1.00 38.84 102 LEU A O 1
ATOM 855 N N . SER A 1 103 ? 4.806 -1.350 7.022 1.00 37.56 103 SER A N 1
ATOM 856 C CA . SER A 1 103 ? 5.203 -0.731 5.743 1.00 37.56 103 SER A CA 1
ATOM 857 C C . SER A 1 103 ? 4.993 0.788 5.652 1.00 37.56 103 SER A C 1
ATOM 859 O O . SER A 1 103 ? 5.368 1.381 4.644 1.00 37.56 103 SER A O 1
ATOM 861 N N . PHE A 1 104 ? 4.413 1.433 6.668 1.00 48.88 104 PHE A N 1
ATOM 862 C CA . PHE A 1 104 ? 4.431 2.894 6.768 1.00 48.88 104 PHE A CA 1
ATOM 863 C C . PHE A 1 104 ? 5.547 3.299 7.736 1.00 48.88 104 PHE A C 1
ATOM 865 O O . PHE A 1 104 ? 5.507 2.871 8.888 1.00 48.88 104 PHE A O 1
ATOM 872 N N . PRO A 1 105 ? 6.542 4.106 7.332 1.00 49.97 105 PRO A N 1
ATOM 873 C CA . PRO A 1 105 ? 7.632 4.493 8.228 1.00 49.97 105 PRO A CA 1
ATOM 874 C C . PRO A 1 105 ? 7.144 5.303 9.441 1.00 49.97 105 PRO A C 1
ATOM 876 O O . PRO A 1 105 ? 7.819 5.326 10.471 1.00 49.97 105 PRO A O 1
ATOM 879 N N . ASP A 1 106 ? 5.969 5.938 9.352 1.00 67.31 106 ASP A N 1
ATOM 880 C CA . ASP A 1 106 ? 5.384 6.696 10.452 1.00 67.31 106 ASP A CA 1
ATOM 881 C C . ASP A 1 106 ? 4.248 5.941 11.163 1.00 67.31 106 ASP A C 1
ATOM 883 O O . ASP A 1 106 ? 3.268 5.487 10.570 1.00 67.31 106 ASP A O 1
ATOM 887 N N . ALA A 1 107 ? 4.365 5.853 12.489 1.00 69.38 107 ALA A N 1
ATOM 888 C CA . ALA A 1 107 ? 3.390 5.204 13.361 1.00 69.38 107 ALA A CA 1
ATOM 889 C C . ALA A 1 107 ? 1.982 5.837 13.296 1.00 69.38 107 ALA A C 1
ATOM 891 O O . ALA A 1 107 ? 1.001 5.188 13.654 1.00 69.38 107 ALA A O 1
ATOM 892 N N . CYS A 1 108 ? 1.841 7.089 12.852 1.00 72.06 108 CYS A N 1
ATOM 893 C CA . CYS A 1 108 ? 0.532 7.721 12.691 1.00 72.06 108 CYS A CA 1
ATOM 894 C C . CYS A 1 108 ? -0.208 7.164 11.475 1.00 72.06 108 CYS A C 1
ATOM 896 O O . CYS A 1 108 ? -1.401 6.886 11.574 1.00 72.06 108 CYS A O 1
ATOM 898 N N . GLU A 1 109 ? 0.493 6.944 10.361 1.00 69.12 109 GLU A N 1
ATOM 899 C CA . GLU A 1 109 ? -0.076 6.325 9.158 1.00 69.12 109 GLU A CA 1
ATOM 900 C C . GLU A 1 109 ? -0.453 4.863 9.414 1.00 69.12 109 GLU A C 1
ATOM 902 O O . GLU A 1 109 ? -1.546 4.439 9.040 1.00 69.12 109 GLU A O 1
ATOM 907 N N . GLN A 1 110 ? 0.389 4.118 10.142 1.00 68.44 110 GLN A N 1
ATOM 908 C CA . GLN A 1 110 ? 0.048 2.758 10.574 1.00 68.44 110 GLN A CA 1
ATOM 909 C C . GLN A 1 110 ? -1.235 2.746 11.425 1.00 68.44 110 GLN A C 1
ATOM 911 O O . GLN A 1 110 ? -2.096 1.885 11.241 1.00 68.44 110 GLN A O 1
ATOM 916 N N . ALA A 1 111 ? -1.389 3.713 12.338 1.00 73.19 111 ALA A N 1
ATOM 917 C CA . ALA A 1 111 ? -2.539 3.767 13.240 1.00 73.19 111 ALA A CA 1
ATOM 918 C C . ALA A 1 111 ? -3.817 4.178 12.499 1.00 73.19 111 ALA A C 1
ATOM 920 O O . ALA A 1 111 ? -4.865 3.571 12.706 1.00 73.19 111 ALA A O 1
ATOM 921 N N . ALA A 1 112 ? -3.718 5.144 11.586 1.00 68.94 112 ALA A N 1
ATOM 922 C CA . ALA A 1 112 ? -4.824 5.546 10.727 1.00 68.94 112 ALA A CA 1
ATOM 923 C C . ALA A 1 112 ? -5.293 4.410 9.820 1.00 68.94 112 ALA A C 1
ATOM 925 O O . ALA A 1 112 ? -6.489 4.156 9.713 1.00 68.94 112 ALA A O 1
ATOM 926 N N . CYS A 1 113 ? -4.348 3.689 9.217 1.00 61.84 113 CYS A N 1
ATOM 927 C CA . CYS A 1 113 ? -4.647 2.546 8.372 1.00 61.84 113 CYS A CA 1
ATOM 928 C C . CYS A 1 113 ? -5.350 1.433 9.160 1.00 61.84 113 CYS A C 1
ATOM 930 O O . CYS A 1 113 ? -6.358 0.911 8.697 1.00 61.84 113 CYS A O 1
ATOM 932 N N . MET A 1 114 ? -4.851 1.102 10.358 1.00 64.81 114 MET A N 1
ATOM 933 C CA . MET A 1 114 ? -5.451 0.095 11.241 1.00 64.81 114 MET A CA 1
ATOM 934 C C . MET A 1 114 ? -6.868 0.487 11.678 1.00 64.81 114 MET A C 1
ATOM 936 O O . MET A 1 114 ? -7.778 -0.340 11.668 1.00 64.81 114 MET A O 1
ATOM 940 N N . TRP A 1 115 ? -7.067 1.747 12.061 1.00 73.12 115 TRP A N 1
ATOM 941 C CA . TRP A 1 115 ? -8.373 2.268 12.461 1.00 73.12 115 TRP A CA 1
ATOM 942 C C . TRP A 1 115 ? -9.387 2.206 11.319 1.00 73.12 115 TRP A C 1
ATOM 944 O O . TRP A 1 115 ? -10.492 1.698 11.501 1.00 73.12 115 TRP A O 1
ATOM 954 N N . TRP A 1 116 ? -8.983 2.664 10.134 1.00 59.31 116 TRP A N 1
ATOM 955 C CA . TRP A 1 116 ? -9.842 2.727 8.959 1.00 59.31 116 TRP A CA 1
ATOM 956 C C . TRP A 1 116 ? -10.210 1.336 8.426 1.00 59.31 116 TRP A C 1
ATOM 958 O O . TRP A 1 116 ? -11.363 1.101 8.078 1.00 59.31 116 TRP A O 1
ATOM 968 N N . SER A 1 117 ? -9.265 0.387 8.413 1.00 50.12 117 SER A N 1
ATOM 969 C CA . SER A 1 117 ? -9.507 -0.958 7.873 1.00 50.12 117 SER A CA 1
ATOM 970 C C . SER A 1 117 ? -10.326 -1.863 8.789 1.00 50.12 117 SER A C 1
ATOM 972 O O . SER A 1 117 ? -11.070 -2.713 8.307 1.00 50.12 117 SER A O 1
ATOM 974 N N . THR A 1 118 ? -10.192 -1.708 10.107 1.00 51.16 118 THR A N 1
ATOM 975 C CA . THR A 1 118 ? -10.825 -2.618 11.077 1.00 51.16 118 THR A CA 1
ATOM 976 C C . THR A 1 118 ? -12.051 -2.026 11.763 1.00 51.16 118 THR A C 1
ATOM 978 O O . THR A 1 118 ? -12.806 -2.761 12.399 1.00 51.16 118 THR A O 1
ATOM 981 N N . GLY A 1 119 ? -12.247 -0.706 11.681 1.00 61.72 119 GLY A N 1
ATOM 982 C CA . GLY A 1 119 ? -13.288 -0.001 12.430 1.00 61.72 119 GLY A CA 1
ATOM 983 C C . GLY A 1 119 ? -13.100 -0.067 13.951 1.00 61.72 119 GLY A C 1
ATOM 984 O O . GLY A 1 119 ? -14.056 0.158 14.695 1.00 61.72 119 GLY A O 1
ATOM 985 N N . CYS A 1 120 ? -11.896 -0.411 14.429 1.00 63.53 120 CYS A N 1
ATOM 986 C CA . CYS A 1 120 ? -11.591 -0.439 15.857 1.00 63.53 120 CYS A CA 1
ATOM 987 C C . CYS A 1 120 ? -11.585 0.974 16.457 1.00 63.53 120 CYS A C 1
ATOM 989 O O . CYS A 1 120 ? -11.692 1.987 15.767 1.00 63.53 120 CYS A O 1
ATOM 991 N N . THR A 1 121 ? -11.461 1.076 17.776 1.00 84.69 121 THR A N 1
ATOM 992 C CA . THR A 1 121 ? -11.301 2.382 18.417 1.00 84.69 121 THR A CA 1
ATOM 993 C C . THR A 1 121 ? -9.919 2.970 18.119 1.00 84.69 121 THR A C 1
ATOM 995 O O . THR A 1 121 ? -8.926 2.257 17.976 1.00 84.69 121 THR A O 1
ATOM 998 N N . VAL A 1 122 ? -9.810 4.302 18.115 1.00 83.06 122 VAL A N 1
ATOM 999 C CA . VAL A 1 122 ? -8.524 5.009 17.952 1.00 83.06 122 VAL A CA 1
ATOM 1000 C C . VAL A 1 122 ? -7.476 4.524 18.960 1.00 83.06 122 VAL A C 1
ATOM 1002 O O . VAL A 1 122 ? -6.302 4.373 18.629 1.00 83.06 122 VAL A O 1
ATOM 1005 N N . ARG A 1 123 ? -7.894 4.243 20.200 1.00 87.50 123 ARG A N 1
ATOM 1006 C CA . ARG A 1 123 ? -7.000 3.709 21.232 1.00 87.50 123 ARG A CA 1
ATOM 1007 C C . ARG A 1 123 ? -6.480 2.322 20.862 1.00 87.50 123 ARG A C 1
ATOM 1009 O O . ARG A 1 123 ? -5.288 2.096 21.022 1.00 87.50 123 ARG A O 1
ATOM 1016 N N . GLU A 1 124 ? -7.331 1.427 20.369 1.00 79.75 124 GLU A N 1
ATOM 1017 C CA . GLU A 1 124 ? -6.914 0.088 19.933 1.00 79.75 124 GLU A CA 1
ATOM 1018 C C . GLU A 1 124 ? -5.926 0.159 18.768 1.00 79.75 124 GLU A C 1
ATOM 1020 O O . GLU A 1 124 ? -4.895 -0.512 18.815 1.00 79.75 124 GLU A O 1
ATOM 1025 N N . ALA A 1 125 ? -6.173 1.036 17.791 1.00 76.31 125 ALA A N 1
ATOM 1026 C CA . ALA A 1 125 ? -5.249 1.274 16.686 1.00 76.31 125 ALA A CA 1
ATOM 1027 C C . ALA A 1 125 ? -3.875 1.775 17.173 1.00 76.31 125 ALA A C 1
ATOM 1029 O O . ALA A 1 125 ? -2.837 1.243 16.777 1.00 76.31 125 ALA A O 1
ATOM 1030 N N . VAL A 1 126 ? -3.847 2.746 18.095 1.00 85.12 126 VAL A N 1
ATOM 1031 C CA . VAL A 1 126 ? -2.595 3.260 18.679 1.00 85.12 126 VAL A CA 1
ATOM 1032 C C . VAL A 1 126 ? -1.876 2.200 19.515 1.00 85.12 126 VAL A C 1
ATOM 1034 O O . VAL A 1 126 ? -0.659 2.061 19.401 1.00 85.12 126 VAL A O 1
ATOM 1037 N N . SER A 1 127 ? -2.599 1.441 20.341 1.00 82.12 127 SER A N 1
ATOM 1038 C CA . SER A 1 127 ? -2.032 0.355 21.147 1.00 82.12 127 SER A CA 1
ATOM 1039 C C . SER A 1 127 ? -1.425 -0.741 20.278 1.00 82.12 127 SER A C 1
ATOM 1041 O O . SER A 1 127 ? -0.357 -1.260 20.602 1.00 82.12 127 SER A O 1
ATOM 1043 N N . PHE A 1 128 ? -2.091 -1.091 19.178 1.00 76.00 128 PHE A N 1
ATOM 1044 C CA . PHE A 1 128 ? -1.598 -2.071 18.221 1.00 76.00 128 PHE A CA 1
ATOM 1045 C C . PHE A 1 128 ? -0.281 -1.605 17.598 1.00 76.00 128 PHE A C 1
ATOM 1047 O O . PHE A 1 128 ? 0.731 -2.290 17.713 1.00 76.00 128 PHE A O 1
ATOM 1054 N N . VAL A 1 129 ? -0.262 -0.395 17.038 1.00 74.12 129 VAL A N 1
ATOM 1055 C CA . VAL A 1 129 ? 0.931 0.155 16.385 1.00 74.12 129 VAL A CA 1
ATOM 1056 C C . VAL A 1 129 ? 2.081 0.363 17.357 1.00 74.12 129 VAL A C 1
ATOM 1058 O O . VAL A 1 129 ? 3.221 0.060 17.027 1.00 74.12 129 VAL A O 1
ATOM 1061 N N . ALA A 1 130 ? 1.807 0.832 18.574 1.00 74.88 130 ALA A N 1
ATOM 1062 C CA . ALA A 1 130 ? 2.833 0.984 19.597 1.00 74.88 130 ALA A CA 1
ATOM 1063 C C . ALA A 1 130 ? 3.544 -0.349 19.888 1.00 74.88 130 ALA A C 1
ATOM 1065 O O . ALA A 1 130 ? 4.773 -0.395 19.967 1.00 74.88 130 ALA A O 1
ATOM 1066 N N . ARG A 1 131 ? 2.779 -1.446 19.981 1.00 71.19 131 ARG A N 1
ATOM 1067 C CA . ARG A 1 131 ? 3.332 -2.795 20.162 1.00 71.19 131 ARG A CA 1
ATOM 1068 C C . ARG A 1 131 ? 4.119 -3.249 18.937 1.00 71.19 131 ARG A C 1
ATOM 1070 O O . ARG A 1 131 ? 5.247 -3.699 19.104 1.00 71.19 131 ARG A O 1
ATOM 1077 N N . SER A 1 132 ? 3.554 -3.107 17.740 1.00 62.41 132 SER A N 1
ATOM 1078 C CA . SER A 1 132 ? 4.181 -3.558 16.492 1.00 62.41 132 SER A CA 1
ATOM 1079 C C . SER A 1 132 ? 5.472 -2.800 16.181 1.00 62.41 132 SER A C 1
ATOM 1081 O O . SER A 1 132 ? 6.469 -3.408 15.812 1.00 62.41 132 SER A O 1
ATOM 1083 N N . ALA A 1 133 ? 5.490 -1.486 16.399 1.00 65.50 133 ALA A N 1
ATOM 1084 C CA . ALA A 1 133 ? 6.645 -0.630 16.147 1.00 65.50 133 ALA A CA 1
ATOM 1085 C C . ALA A 1 133 ? 7.630 -0.553 17.332 1.00 65.50 133 ALA A C 1
ATOM 1087 O O . ALA A 1 133 ? 8.573 0.235 17.286 1.00 65.50 133 ALA A O 1
ATOM 1088 N N . CYS A 1 134 ? 7.431 -1.334 18.404 1.00 70.31 134 CYS A N 1
ATOM 1089 C CA . CYS A 1 134 ? 8.272 -1.319 19.610 1.00 70.31 134 CYS A CA 1
ATOM 1090 C C . CYS A 1 134 ? 8.467 0.086 20.222 1.00 70.31 134 CYS A C 1
ATOM 1092 O O . CYS A 1 134 ? 9.524 0.406 20.772 1.00 70.31 134 CYS A O 1
ATOM 1094 N N . VAL A 1 135 ? 7.441 0.937 20.153 1.00 75.38 135 VAL A N 1
ATOM 1095 C CA . VAL A 1 135 ? 7.442 2.294 20.721 1.00 75.38 135 VAL A CA 1
ATOM 1096 C C . VAL A 1 135 ? 6.378 2.429 21.803 1.00 75.38 135 VAL A C 1
ATOM 1098 O O . VAL A 1 135 ? 5.404 1.688 21.859 1.00 75.38 135 VAL A O 1
ATOM 1101 N N . SER A 1 136 ? 6.527 3.413 22.691 1.00 84.06 136 SER A N 1
ATOM 1102 C CA . SER A 1 136 ? 5.479 3.675 23.680 1.00 84.06 136 SER A CA 1
ATOM 1103 C C . SER A 1 136 ? 4.226 4.263 23.017 1.00 84.06 136 SER A C 1
ATOM 1105 O O . SER A 1 136 ? 4.338 5.124 22.141 1.00 84.06 136 SER A O 1
ATOM 1107 N N . GLU A 1 137 ? 3.032 3.904 23.499 1.00 84.69 137 GLU A N 1
ATOM 1108 C CA . GLU A 1 137 ? 1.777 4.545 23.065 1.00 84.69 137 GLU A CA 1
ATOM 1109 C C . GLU A 1 137 ? 1.838 6.068 23.224 1.00 84.69 137 GLU A C 1
ATOM 1111 O O . GLU A 1 137 ? 1.341 6.816 22.386 1.00 84.69 137 GLU A O 1
ATOM 1116 N N . ARG A 1 138 ? 2.516 6.548 24.276 1.00 84.62 138 ARG A N 1
ATOM 1117 C CA . ARG A 1 138 ? 2.742 7.978 24.513 1.00 84.62 138 ARG A CA 1
ATOM 1118 C C . ARG A 1 138 ? 3.486 8.642 23.352 1.00 84.62 138 ARG A C 1
ATOM 1120 O O . ARG A 1 138 ? 3.188 9.790 23.028 1.00 84.62 138 ARG A O 1
ATOM 1127 N N . THR A 1 139 ? 4.438 7.946 22.733 1.00 79.81 139 THR A N 1
ATOM 1128 C CA . THR A 1 139 ? 5.184 8.439 21.568 1.00 79.81 139 THR A CA 1
ATOM 1129 C C . THR A 1 139 ? 4.257 8.619 20.369 1.00 79.81 139 THR A C 1
ATOM 1131 O O . THR A 1 139 ? 4.281 9.684 19.751 1.00 79.81 139 THR A O 1
ATOM 1134 N N . VAL A 1 140 ? 3.411 7.624 20.092 1.00 80.81 140 VAL A N 1
ATOM 1135 C CA . VAL A 1 140 ? 2.442 7.645 18.983 1.00 80.81 140 VAL A CA 1
ATOM 1136 C C . VAL A 1 140 ? 1.400 8.745 19.201 1.00 80.81 140 VAL A C 1
ATOM 1138 O O . VAL A 1 140 ? 1.219 9.609 18.347 1.00 80.81 140 VAL A O 1
ATOM 1141 N N . TRP A 1 141 ? 0.804 8.813 20.397 1.00 86.25 141 TRP A N 1
ATOM 1142 C CA . TRP A 1 141 ? -0.150 9.864 20.764 1.00 86.25 141 TRP A CA 1
ATOM 1143 C C . TRP A 1 141 ? 0.432 11.271 20.659 1.00 86.25 141 TRP A C 1
ATOM 1145 O O . TRP A 1 141 ? -0.256 12.194 20.227 1.00 86.25 141 TRP A O 1
ATOM 1155 N N . ARG A 1 142 ? 1.694 11.456 21.061 1.00 83.31 142 ARG A N 1
ATOM 1156 C CA . ARG A 1 142 ? 2.369 12.752 20.958 1.00 83.31 142 ARG A CA 1
ATOM 1157 C C . ARG A 1 142 ? 2.507 13.189 19.500 1.00 83.31 142 ARG A C 1
ATOM 1159 O O . ARG A 1 142 ? 2.225 14.348 19.215 1.00 83.31 142 ARG A O 1
ATOM 1166 N N . LYS A 1 143 ? 2.904 12.284 18.600 1.00 79.38 143 LYS A N 1
ATOM 1167 C CA . LYS A 1 143 ? 2.999 12.577 17.162 1.00 79.38 143 LYS A CA 1
ATOM 1168 C C . LYS A 1 143 ? 1.626 12.894 16.557 1.00 79.38 143 LYS A C 1
ATOM 1170 O O . LYS A 1 143 ? 1.470 13.948 15.951 1.00 79.38 143 LYS A O 1
ATOM 1175 N N . LEU A 1 144 ? 0.615 12.067 16.829 1.00 81.31 144 LEU A N 1
ATOM 1176 C CA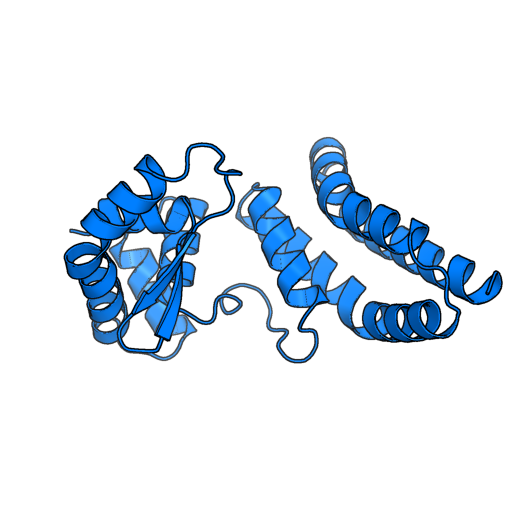 . LEU A 1 144 ? -0.761 12.270 16.355 1.00 81.31 144 LEU A CA 1
ATOM 1177 C C . LEU A 1 144 ? -1.355 13.612 16.802 1.00 81.31 144 LEU A C 1
ATOM 1179 O O . LEU A 1 144 ? -1.935 14.345 16.005 1.00 81.31 144 LEU A O 1
ATOM 1183 N N . ARG A 1 145 ? -1.175 13.977 18.077 1.00 83.62 145 ARG A N 1
ATOM 1184 C CA . ARG A 1 145 ? -1.646 15.269 18.600 1.00 83.62 145 ARG A CA 1
ATOM 1185 C C . ARG A 1 145 ? -0.894 16.452 18.007 1.00 83.62 145 ARG A C 1
ATOM 1187 O O . ARG A 1 145 ? -1.501 17.499 17.816 1.00 83.62 145 ARG A O 1
ATOM 1194 N N . LYS A 1 146 ? 0.402 16.297 17.731 1.00 75.06 146 LYS A N 1
ATOM 1195 C CA . LYS A 1 146 ? 1.201 17.329 17.065 1.00 75.06 146 LYS A CA 1
ATOM 1196 C C . LYS A 1 146 ? 0.665 17.588 15.654 1.00 75.06 146 LYS A C 1
ATOM 1198 O O . LYS A 1 146 ? 0.328 18.727 15.359 1.00 75.06 146 LYS A O 1
ATOM 1203 N N . LEU A 1 147 ? 0.480 16.528 14.861 1.00 74.00 147 LEU A N 1
ATOM 1204 C CA . LEU A 1 147 ? -0.123 16.588 13.522 1.00 74.00 147 LEU A CA 1
ATOM 1205 C C . LEU A 1 147 ? -1.509 17.255 13.541 1.00 74.00 147 LEU A C 1
ATOM 1207 O O . LEU A 1 147 ? -1.763 18.180 12.776 1.00 74.00 147 LEU A O 1
ATOM 1211 N N . ARG A 1 148 ? -2.392 16.848 14.462 1.00 80.31 148 ARG A N 1
ATOM 1212 C CA . ARG A 1 148 ? -3.738 17.433 14.589 1.00 80.31 148 ARG A CA 1
ATOM 1213 C C . ARG A 1 148 ? -3.714 18.915 14.969 1.00 80.31 148 ARG A C 1
ATOM 1215 O O . ARG A 1 148 ? -4.446 19.705 14.387 1.00 80.31 148 ARG A O 1
ATOM 1222 N N . ASN A 1 149 ? -2.941 19.287 15.985 1.00 74.00 149 ASN A N 1
ATOM 1223 C CA . ASN A 1 149 ? -3.090 20.600 16.617 1.00 74.00 149 ASN A CA 1
ATOM 1224 C C . ASN A 1 149 ? -2.284 21.701 15.935 1.00 74.00 149 ASN A C 1
ATOM 1226 O O . ASN A 1 149 ? -2.735 22.843 15.922 1.00 74.00 149 ASN A O 1
ATOM 1230 N N . ALA A 1 150 ? -1.091 21.388 15.430 1.00 63.56 150 ALA A N 1
ATOM 1231 C CA . ALA A 1 150 ? -0.249 22.393 14.795 1.00 63.56 150 ALA A CA 1
ATOM 1232 C C . ALA A 1 150 ? -0.631 22.602 13.319 1.00 63.56 150 ALA A C 1
ATOM 1234 O O . ALA A 1 150 ? -0.552 23.722 12.829 1.00 63.56 150 ALA A O 1
ATOM 1235 N N . GLU A 1 151 ? -1.129 21.562 12.638 1.00 61.78 151 GLU A N 1
ATOM 1236 C CA . GLU A 1 151 ? -1.015 21.513 11.173 1.00 61.78 151 GLU A CA 1
ATOM 1237 C C . GLU A 1 151 ? -2.317 21.195 10.442 1.00 61.78 151 GLU A C 1
ATOM 1239 O O . GLU A 1 151 ? -2.432 21.508 9.262 1.00 61.78 151 GLU A O 1
ATOM 1244 N N . LEU A 1 152 ? -3.339 20.649 11.115 1.00 64.75 152 LEU A N 1
ATOM 1245 C CA . LEU A 1 152 ? -4.655 20.412 10.505 1.00 64.75 152 LEU A CA 1
ATOM 1246 C C . LEU A 1 152 ? -5.268 21.687 9.886 1.00 64.75 152 LEU A C 1
ATOM 1248 O O . LEU A 1 152 ? -5.800 21.600 8.784 1.00 64.75 152 LEU A O 1
ATOM 1252 N N . PRO A 1 153 ? -5.153 22.887 10.495 1.00 65.75 153 PRO A N 1
ATOM 1253 C CA . PRO A 1 153 ? -5.617 24.121 9.858 1.00 65.75 153 PRO A CA 1
ATOM 1254 C C . PRO A 1 153 ? -4.804 24.524 8.617 1.00 65.75 153 PRO A C 1
ATOM 1256 O O . PRO A 1 153 ? -5.360 25.123 7.700 1.00 65.75 153 PRO A O 1
ATOM 1259 N N . LEU A 1 154 ? -3.502 24.214 8.584 1.00 62.78 154 LEU A N 1
ATOM 1260 C CA . LEU A 1 154 ? -2.618 24.502 7.449 1.00 62.78 154 LEU A CA 1
ATOM 1261 C C . LEU A 1 154 ? -2.902 23.540 6.286 1.00 62.78 154 LEU A C 1
ATOM 1263 O O . LEU A 1 154 ? -3.020 23.957 5.140 1.00 62.78 154 LEU A O 1
ATOM 1267 N N . LEU A 1 155 ? -3.111 22.264 6.611 1.00 60.06 155 LEU A N 1
ATOM 1268 C CA . LEU A 1 155 ? -3.536 21.204 5.700 1.00 60.06 155 LEU A CA 1
ATOM 1269 C C . LEU A 1 155 ? -4.883 21.484 5.048 1.00 60.06 155 LEU A C 1
ATOM 1271 O O . LEU A 1 155 ? -5.010 21.333 3.840 1.00 60.06 155 LEU A O 1
ATOM 1275 N N . LEU A 1 156 ? -5.879 21.902 5.834 1.00 65.06 156 LEU A N 1
ATOM 1276 C CA . LEU A 1 156 ? -7.194 22.254 5.299 1.00 65.06 156 LEU A CA 1
ATOM 1277 C C . LEU A 1 156 ? -7.097 23.429 4.319 1.00 65.06 156 LEU A C 1
ATOM 1279 O O . LEU A 1 156 ? -7.734 23.381 3.276 1.00 65.06 156 LEU A O 1
ATOM 1283 N N . ARG A 1 157 ? -6.237 24.421 4.592 1.00 64.94 157 ARG A N 1
ATOM 1284 C CA . ARG A 1 157 ? -5.970 25.520 3.648 1.00 64.94 157 ARG A CA 1
ATOM 1285 C C . ARG A 1 157 ? -5.274 25.054 2.371 1.00 64.94 157 ARG A C 1
ATOM 1287 O O . ARG A 1 157 ? -5.679 25.464 1.295 1.00 64.94 157 ARG A O 1
ATOM 1294 N N . LEU A 1 158 ? -4.269 24.181 2.472 1.00 57.66 158 LEU A N 1
ATOM 1295 C CA . LEU A 1 158 ? -3.580 23.622 1.299 1.00 57.66 158 LEU A CA 1
ATOM 1296 C C . LEU A 1 158 ? -4.523 22.780 0.423 1.00 57.66 158 LEU A C 1
ATOM 1298 O O . LEU A 1 158 ? -4.454 22.853 -0.799 1.00 57.66 158 LEU A O 1
ATOM 1302 N N . ILE A 1 159 ? -5.437 22.027 1.044 1.00 60.53 159 ILE A N 1
ATOM 1303 C CA . ILE A 1 159 ? -6.491 21.275 0.345 1.00 60.53 159 ILE A CA 1
ATOM 1304 C C . ILE A 1 159 ? -7.512 22.223 -0.312 1.00 60.53 159 ILE A C 1
ATOM 1306 O O . ILE A 1 159 ? -7.997 21.931 -1.400 1.00 60.53 159 ILE A O 1
ATOM 1310 N N . GLU A 1 160 ? -7.842 23.352 0.324 1.00 59.12 160 GLU A N 1
ATOM 1311 C CA . GLU A 1 160 ? -8.742 24.372 -0.240 1.00 59.12 160 GLU A CA 1
ATOM 1312 C C . GLU A 1 160 ? -8.104 25.170 -1.397 1.00 59.12 160 GLU A C 1
ATOM 1314 O O . GLU A 1 160 ? -8.820 25.601 -2.302 1.00 59.12 160 GLU A O 1
ATOM 1319 N N . GLU A 1 161 ? -6.781 25.367 -1.390 1.00 56.22 161 GLU A N 1
ATOM 1320 C CA . GLU A 1 161 ? -6.045 26.142 -2.404 1.00 56.22 161 GLU A CA 1
ATOM 1321 C C . GLU A 1 161 ? -5.649 25.317 -3.650 1.00 56.22 161 GLU A C 1
ATOM 1323 O O . GLU A 1 161 ? -5.589 25.869 -4.752 1.00 56.22 161 GLU A O 1
ATOM 1328 N N . GLU A 1 162 ? -5.436 24.001 -3.531 1.00 50.38 162 GLU A N 1
ATOM 1329 C CA . GLU A 1 162 ? -5.151 23.109 -4.668 1.00 50.38 162 GLU A CA 1
ATOM 1330 C C . GLU A 1 162 ? -6.439 22.480 -5.246 1.00 50.38 162 GLU A C 1
ATOM 1332 O O . GLU A 1 162 ? -6.830 21.361 -4.919 1.00 50.38 162 GLU A O 1
ATOM 1337 N N . VAL A 1 163 ? -7.097 23.204 -6.161 1.00 42.62 163 VAL A N 1
ATOM 1338 C CA . VAL A 1 163 ? -8.402 22.849 -6.773 1.00 42.62 163 VAL A CA 1
ATOM 1339 C C . VAL A 1 163 ? -8.365 21.624 -7.721 1.00 42.62 163 VAL A C 1
ATOM 1341 O O . VAL A 1 163 ? -9.415 21.170 -8.163 1.00 42.62 163 VAL A O 1
ATOM 1344 N N . ASP A 1 164 ? -7.206 21.010 -7.978 1.00 42.78 164 ASP A N 1
ATOM 1345 C CA . ASP A 1 164 ? -7.063 19.833 -8.864 1.00 42.78 164 ASP A CA 1
ATOM 1346 C C . ASP A 1 164 ? -6.500 18.591 -8.134 1.00 42.78 164 ASP A C 1
ATOM 1348 O O . ASP A 1 164 ? -5.632 17.875 -8.639 1.00 42.78 164 ASP A O 1
ATOM 1352 N N . TYR A 1 165 ? -6.978 18.316 -6.917 1.00 42.34 165 TYR A N 1
ATOM 1353 C CA . TYR A 1 165 ? -6.477 17.197 -6.114 1.00 42.34 165 TYR A CA 1
ATOM 1354 C C . TYR A 1 165 ? -6.955 15.825 -6.631 1.00 42.34 165 TYR A C 1
ATOM 1356 O O . TYR A 1 165 ? -8.114 15.435 -6.468 1.00 42.34 165 TYR A O 1
ATOM 1364 N N . GLU A 1 166 ? -6.036 15.032 -7.197 1.00 43.19 166 GLU A N 1
ATOM 1365 C CA . GLU A 1 166 ? -6.196 13.572 -7.233 1.00 43.19 166 GLU A CA 1
ATOM 1366 C C . GLU A 1 166 ? -6.339 13.057 -5.784 1.00 43.19 166 GLU A C 1
ATOM 1368 O O . GLU A 1 166 ? -5.622 13.531 -4.905 1.00 43.19 166 GLU A O 1
ATOM 1373 N N . PRO A 1 167 ? -7.196 12.059 -5.493 1.00 49.28 167 PRO A N 1
ATOM 1374 C CA . PRO A 1 167 ? -7.597 11.660 -4.132 1.00 49.28 167 PRO A CA 1
ATOM 1375 C C . PRO A 1 167 ? -6.503 10.902 -3.342 1.00 49.28 167 PRO A C 1
ATOM 1377 O O . PRO A 1 167 ? -6.774 9.973 -2.580 1.00 49.28 167 PRO A O 1
ATOM 1380 N N . LEU A 1 168 ? -5.230 11.237 -3.555 1.00 50.16 168 LEU A N 1
ATOM 1381 C CA . LEU A 1 168 ? -4.087 10.435 -3.147 1.00 50.16 168 LEU A CA 1
ATOM 1382 C C . LEU A 1 168 ? -3.469 10.882 -1.808 1.00 50.16 168 LEU A C 1
ATOM 1384 O O . LEU A 1 168 ? -3.062 10.004 -1.044 1.00 50.16 168 LEU A O 1
ATOM 1388 N N . GLY A 1 169 ? -3.505 12.171 -1.456 1.00 55.59 169 GLY A N 1
ATOM 1389 C CA . GLY A 1 169 ? -2.964 12.721 -0.198 1.00 55.59 169 GLY A CA 1
ATOM 1390 C C . GLY A 1 169 ? -1.863 13.772 -0.403 1.00 55.59 169 GLY A C 1
ATOM 1391 O O . GLY A 1 169 ? -1.315 13.863 -1.499 1.00 55.59 169 GLY A O 1
ATOM 1392 N N . VAL A 1 170 ? -1.545 14.540 0.647 1.00 59.56 170 VAL A N 1
ATOM 1393 C CA . VAL A 1 170 ? -0.680 15.741 0.626 1.00 59.56 170 VAL A CA 1
ATOM 1394 C C . VAL A 1 170 ? 0.650 15.480 1.335 1.00 59.56 170 VAL A C 1
ATOM 1396 O O . VAL A 1 170 ? 0.656 14.957 2.444 1.00 59.56 170 VAL A O 1
ATOM 1399 N N . TRP A 1 171 ? 1.783 15.879 0.750 1.00 60.19 171 TRP A N 1
ATOM 1400 C CA . TRP A 1 171 ? 3.066 15.905 1.471 1.00 60.19 171 TRP A CA 1
ATOM 1401 C C . TRP A 1 171 ? 3.199 17.177 2.313 1.00 60.19 171 TRP A C 1
ATOM 1403 O O . TRP A 1 171 ? 2.975 18.272 1.804 1.00 60.19 171 TRP A O 1
ATOM 1413 N N . VAL A 1 172 ? 3.615 17.044 3.573 1.00 59.03 172 VAL A N 1
ATOM 1414 C CA . VAL A 1 172 ? 3.837 18.166 4.499 1.00 59.03 172 VAL A CA 1
ATOM 1415 C C . VAL A 1 172 ? 5.180 18.017 5.205 1.00 59.03 172 VAL A C 1
ATOM 1417 O O . VAL A 1 172 ? 5.491 16.947 5.717 1.00 59.03 172 VAL A O 1
ATOM 1420 N N . GLU A 1 173 ? 5.968 19.088 5.257 1.00 57.88 173 GLU A N 1
ATOM 1421 C CA . GLU A 1 173 ? 7.210 19.148 6.036 1.00 57.88 173 GLU A CA 1
ATOM 1422 C C . GLU A 1 173 ? 6.946 19.735 7.428 1.00 57.88 173 GLU A C 1
ATOM 1424 O O . GLU A 1 173 ? 6.434 20.847 7.535 1.00 57.88 173 GLU A O 1
ATOM 1429 N N . LEU A 1 174 ? 7.331 19.025 8.491 1.00 55.22 174 LEU A N 1
ATOM 1430 C CA . LEU A 1 174 ? 7.143 19.420 9.888 1.00 55.22 174 LEU A CA 1
ATOM 1431 C C . LEU A 1 174 ? 8.450 19.327 10.669 1.00 55.22 174 LEU A C 1
ATOM 1433 O O . LEU A 1 174 ? 8.966 18.236 10.893 1.00 55.22 174 LEU A O 1
ATOM 1437 N N . GLU A 1 175 ? 8.961 20.466 11.142 1.00 58.81 175 GLU A N 1
ATOM 1438 C CA . GLU A 1 175 ? 10.213 20.539 11.922 1.00 58.81 175 GLU A CA 1
ATOM 1439 C C . GLU A 1 175 ? 11.394 19.782 11.263 1.00 58.81 175 GLU A C 1
ATOM 1441 O O . GLU A 1 175 ? 12.262 19.248 11.951 1.00 58.81 175 GLU A O 1
ATOM 1446 N N . GLY A 1 176 ? 11.426 19.737 9.925 1.00 57.59 176 GLY A N 1
ATOM 1447 C CA . GLY A 1 176 ? 12.438 19.024 9.137 1.00 57.59 176 GLY A CA 1
ATOM 1448 C C . GLY A 1 176 ? 12.128 17.547 8.845 1.00 57.59 176 GLY A C 1
ATOM 1449 O O . GLY A 1 176 ? 12.975 16.856 8.280 1.00 57.59 176 GLY A O 1
ATOM 1450 N N . GLU A 1 177 ? 10.943 17.046 9.208 1.00 56.94 177 GLU A N 1
ATOM 1451 C CA . GLU A 1 177 ? 10.454 15.700 8.875 1.00 56.94 177 GLU A CA 1
ATOM 1452 C C . GLU A 1 177 ? 9.322 15.766 7.833 1.00 56.94 177 GLU A C 1
ATOM 1454 O O . GLU A 1 177 ? 8.383 16.541 7.980 1.00 56.94 177 GLU A O 1
ATOM 1459 N N . MET A 1 178 ? 9.374 14.938 6.786 1.00 57.72 178 MET A N 1
ATOM 1460 C CA . MET A 1 178 ? 8.323 14.864 5.759 1.00 57.72 178 MET A CA 1
ATOM 1461 C C . MET A 1 178 ? 7.238 13.848 6.138 1.00 57.72 178 MET A C 1
ATOM 1463 O O . MET A 1 178 ? 7.548 12.696 6.439 1.00 57.72 178 MET A O 1
ATOM 1467 N N . PHE A 1 179 ? 5.972 14.251 6.041 1.00 58.66 179 PHE A N 1
ATOM 1468 C CA . PHE A 1 179 ? 4.779 13.445 6.309 1.00 58.66 179 PHE A CA 1
ATOM 1469 C C . PHE A 1 179 ? 3.908 13.344 5.058 1.00 58.66 179 PHE A C 1
ATOM 1471 O O . PHE A 1 179 ? 3.756 14.335 4.343 1.00 58.66 179 PHE A O 1
ATOM 1478 N N . TYR A 1 180 ? 3.298 12.181 4.807 1.00 63.41 180 TYR A N 1
ATOM 1479 C CA . TYR A 1 180 ? 2.353 12.007 3.705 1.00 63.41 180 TYR A CA 1
ATOM 1480 C C . TYR A 1 180 ? 0.927 11.810 4.218 1.00 63.41 180 TYR A C 1
ATOM 1482 O O . TYR A 1 180 ? 0.526 10.756 4.706 1.00 63.41 180 TYR A O 1
ATOM 1490 N N . ILE A 1 181 ? 0.116 12.852 4.095 1.00 65.44 181 ILE A N 1
ATOM 1491 C CA . ILE A 1 181 ? -1.214 12.895 4.687 1.00 65.44 181 ILE A CA 1
ATOM 1492 C C . ILE A 1 181 ? -2.246 12.373 3.710 1.00 65.44 181 ILE A C 1
ATOM 1494 O O . ILE A 1 181 ? -2.686 13.050 2.784 1.00 65.44 181 ILE A O 1
ATOM 1498 N N . THR A 1 182 ? -2.640 11.131 3.948 1.00 66.12 182 THR A N 1
ATOM 1499 C CA . THR A 1 182 ? -3.689 10.444 3.201 1.00 66.12 182 THR A CA 1
ATOM 1500 C C . THR A 1 182 ? -5.081 10.784 3.753 1.00 66.12 182 THR A C 1
ATOM 1502 O O . THR A 1 182 ? -5.191 11.165 4.921 1.00 66.12 182 THR A O 1
ATOM 1505 N N . PRO A 1 183 ? -6.164 10.613 2.969 1.00 65.94 183 PRO A N 1
ATOM 1506 C CA . PRO A 1 183 ? -7.525 10.802 3.477 1.00 65.94 183 PRO A CA 1
ATOM 1507 C C . PRO A 1 183 ? -7.846 9.969 4.739 1.00 65.94 183 PRO A C 1
ATOM 1509 O O . PRO A 1 183 ? -8.369 10.548 5.689 1.00 65.94 183 PRO A O 1
ATOM 1512 N N . PRO A 1 184 ? -7.439 8.684 4.853 1.00 66.94 184 PRO A N 1
ATOM 1513 C CA . PRO A 1 184 ? -7.593 7.926 6.098 1.00 66.94 184 PRO A CA 1
ATOM 1514 C C . PRO A 1 184 ? -6.837 8.527 7.287 1.00 66.94 184 PRO A C 1
ATOM 1516 O O . PRO A 1 184 ? -7.360 8.539 8.399 1.00 66.94 184 PRO A O 1
ATOM 1519 N N . LEU A 1 185 ? -5.623 9.058 7.078 1.00 72.56 185 LEU A N 1
ATOM 1520 C CA . LEU A 1 185 ? -4.899 9.762 8.140 1.00 72.56 18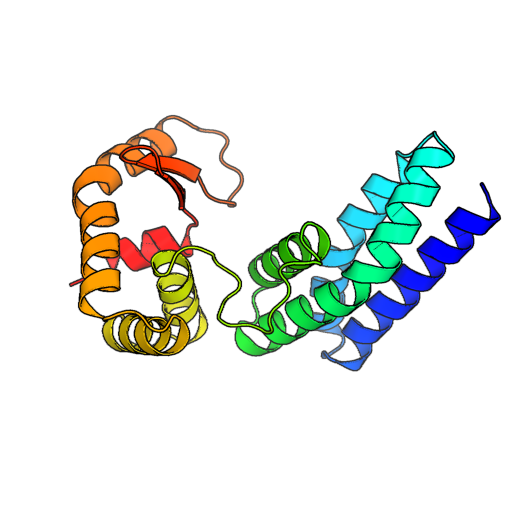5 LEU A CA 1
ATOM 1521 C C . LEU A 1 185 ? -5.634 11.037 8.551 1.00 72.56 185 LEU A C 1
ATOM 1523 O O . LEU A 1 185 ? -5.745 11.309 9.740 1.00 72.56 185 LEU A O 1
ATOM 1527 N N . LEU A 1 186 ? -6.182 11.786 7.597 1.00 73.38 186 LEU A N 1
ATOM 1528 C CA . LEU A 1 186 ? -6.955 12.989 7.882 1.00 73.38 186 LEU A CA 1
ATOM 1529 C C . LEU A 1 186 ? -8.209 12.676 8.717 1.00 73.38 186 LEU A C 1
ATOM 1531 O O . LEU A 1 186 ? -8.416 13.292 9.762 1.00 73.38 186 LEU A O 1
ATOM 1535 N N . GLU A 1 187 ? -9.000 11.679 8.313 1.00 75.06 187 GLU A N 1
ATOM 1536 C CA . GLU A 1 187 ? -10.167 11.201 9.071 1.00 75.06 187 GLU A CA 1
ATOM 1537 C C . GLU A 1 187 ? -9.774 10.713 10.471 1.00 75.06 187 GLU A C 1
ATOM 1539 O O . GLU A 1 187 ? -10.422 11.052 11.465 1.00 75.06 187 GLU A O 1
ATOM 1544 N N . PHE A 1 188 ? -8.661 9.985 10.570 1.00 80.00 188 PHE A N 1
ATOM 1545 C CA . PHE A 1 188 ? -8.133 9.510 11.841 1.00 80.00 188 PHE A CA 1
ATOM 1546 C C . PHE A 1 188 ? -7.730 10.658 12.772 1.00 80.00 188 PHE A C 1
ATOM 1548 O O . PHE A 1 188 ? -8.025 10.609 13.966 1.00 80.00 188 PHE A O 1
ATOM 1555 N N . LEU A 1 189 ? -7.104 11.716 12.240 1.00 82.25 189 LEU A N 1
ATOM 1556 C CA . LEU A 1 189 ? -6.740 12.914 13.004 1.00 82.25 189 LEU A CA 1
ATOM 1557 C C . LEU A 1 189 ? -7.978 13.640 13.557 1.00 82.25 189 LEU A C 1
ATOM 1559 O O . LEU A 1 189 ? -7.923 14.152 14.679 1.00 82.25 189 LEU A O 1
ATOM 1563 N N . PHE A 1 190 ? -9.097 13.650 12.823 1.00 81.31 190 PHE A N 1
ATOM 1564 C CA . PHE A 1 190 ? -10.380 14.176 13.310 1.00 81.31 190 PHE A CA 1
ATOM 1565 C C . PHE A 1 190 ? -11.032 13.284 14.372 1.00 81.31 190 PHE A C 1
ATOM 1567 O O . PHE A 1 190 ? -11.696 13.800 15.271 1.00 81.31 190 PHE A O 1
ATOM 1574 N N . ALA A 1 191 ? -10.823 11.970 14.298 1.00 81.38 191 ALA A N 1
ATOM 1575 C CA . ALA A 1 191 ? -11.346 11.004 15.262 1.00 81.38 191 ALA A CA 1
ATOM 1576 C C . ALA A 1 191 ? -10.563 10.962 16.590 1.00 81.38 191 ALA A C 1
ATOM 1578 O O . ALA A 1 191 ? -10.995 10.298 17.537 1.00 81.38 191 ALA A O 1
ATOM 1579 N N . LEU A 1 192 ? -9.415 11.648 16.689 1.00 83.50 192 LEU A N 1
ATOM 1580 C CA . LEU A 1 192 ? -8.638 11.710 17.928 1.00 83.50 192 LEU A CA 1
ATOM 1581 C C . LEU A 1 192 ? -9.455 12.375 19.063 1.00 83.50 192 LEU A C 1
ATOM 1583 O O . LEU A 1 192 ? -10.066 13.423 18.841 1.00 83.50 192 LEU A O 1
ATOM 1587 N N . PRO A 1 193 ? -9.410 11.829 20.295 1.00 75.56 193 PRO A N 1
ATOM 1588 C CA . PRO A 1 193 ? -10.061 12.421 21.465 1.00 75.56 193 PRO A CA 1
ATOM 1589 C C . PRO A 1 193 ? -9.444 13.761 21.885 1.00 75.56 193 PRO A C 1
ATOM 1591 O O . PRO A 1 193 ? -8.263 14.032 21.550 1.00 75.56 193 PRO A O 1
#

Foldseek 3Di:
DVVLVVLQVVLLVVLLVVLPVLDPPVLSVLQSCLQCVVVVVVVVPDDDPVVSVVLSVLCVQQVNLLSVQLSVLCVQAVDNVVSNVSSVQSSVCVVPDDHPQPSPVALLVSLLSCCNRPVDASLVSLVVSCVVVVHDSVVNVVVLCCCLPVPLVVQVVVVVPPPDDDQAFDWDADPNDIDTGHPSSNVSSVSDD

pLDDT: mean 71.77, std 13.52, range [36.34, 94.56]